Protein AF-A0A954L5L9-F1 (afdb_monomer)

Sequence (189 aa):
MRAFTDGQWGRIAIRAIEHAAALPGIVRREIYSWIPAAELMQHGRLPDGFQLDLECRTAVNGTRRFHPMQGWTAFSLQASLGGTAIHFREVRERRFAIRMSSLLLQHARRRPQYFGGRFRSVNELCSYRLGSYSAGSVIASIAGMAGDRSQPFSVGQLLDMGRCAAVARNVELPSQEQLITLGLTEVAC

Radius of gyration: 26.06 Å; Cα contacts (8 Å, |Δi|>4): 230; chains: 1; bounding box: 47×38×70 Å

Foldseek 3Di:
DDWDDPDQQATWDKDWDPPDDDDPQFDTKIKIKGDGDPCLVVQLVDDPPQIFIWIWTQGPVRDTDTAGPVHDVVNVVSVVSSVSSVVVVVVVVVVVVVVVLVVVLVVCQVPCVVVVHRDPDSVVVDPDPDDDDDPWADDPPLLPDDDPDPDGDTLVQLLVQLVVQCVVVVPDPDDSVSSNVSSSVVSND

Mean predicted aligned error: 16.3 Å

Structure (mmCIF, N/CA/C/O backbone):
data_AF-A0A954L5L9-F1
#
_entry.id   AF-A0A954L5L9-F1
#
loop_
_atom_site.group_PDB
_atom_site.id
_atom_site.type_symbol
_atom_site.label_atom_id
_atom_site.label_alt_id
_atom_site.label_comp_id
_atom_site.label_asym_id
_atom_site.label_entity_id
_atom_site.label_seq_id
_atom_site.pdbx_PDB_ins_code
_atom_site.Cartn_x
_atom_site.Cartn_y
_atom_site.Cartn_z
_atom_site.occupancy
_atom_site.B_iso_or_equiv
_atom_site.auth_seq_id
_atom_site.auth_comp_id
_atom_site.auth_asym_id
_atom_site.auth_atom_id
_atom_site.pdbx_PDB_model_num
ATOM 1 N N . MET A 1 1 ? 13.259 -14.398 -8.851 1.00 52.06 1 MET A N 1
ATOM 2 C CA . MET A 1 1 ? 12.164 -13.559 -8.309 1.00 52.06 1 MET A CA 1
ATOM 3 C C . MET A 1 1 ? 12.650 -12.955 -7.000 1.00 52.06 1 MET A C 1
ATOM 5 O O . MET A 1 1 ? 13.033 -13.717 -6.125 1.00 52.06 1 MET A O 1
ATOM 9 N N . ARG A 1 2 ? 12.748 -11.624 -6.883 1.00 49.09 2 ARG A N 1
ATOM 10 C CA . ARG A 1 2 ? 13.111 -10.969 -5.611 1.00 49.09 2 ARG A CA 1
ATOM 11 C C . ARG A 1 2 ? 11.817 -10.437 -4.989 1.00 49.09 2 ARG A C 1
ATOM 13 O O . ARG A 1 2 ? 11.164 -9.601 -5.608 1.00 49.09 2 ARG A O 1
ATOM 20 N N . ALA A 1 3 ? 11.414 -10.975 -3.839 1.00 45.41 3 ALA A N 1
ATOM 21 C CA . ALA A 1 3 ? 10.267 -10.478 -3.082 1.00 45.41 3 ALA A CA 1
ATOM 22 C C . ALA A 1 3 ? 10.742 -9.355 -2.155 1.00 45.41 3 ALA A C 1
ATOM 24 O O . ALA A 1 3 ? 11.735 -9.528 -1.450 1.00 45.41 3 ALA A O 1
ATOM 25 N N . PHE A 1 4 ? 10.062 -8.212 -2.178 1.00 51.53 4 PHE A N 1
ATOM 26 C CA . PHE A 1 4 ? 10.287 -7.143 -1.211 1.00 51.53 4 PHE A CA 1
ATOM 27 C C . PHE A 1 4 ? 8.990 -6.875 -0.448 1.00 51.53 4 PHE A C 1
ATOM 29 O O . PHE A 1 4 ? 7.919 -6.756 -1.046 1.00 51.53 4 PHE A O 1
ATOM 36 N N . THR A 1 5 ? 9.152 -6.799 0.877 1.00 52.50 5 THR A N 1
ATOM 37 C CA . THR A 1 5 ? 8.165 -6.446 1.910 1.00 52.50 5 THR A CA 1
ATOM 38 C C . THR A 1 5 ? 6.873 -7.261 1.872 1.00 52.50 5 THR A C 1
ATOM 40 O O . THR A 1 5 ? 5.938 -6.920 1.151 1.00 52.50 5 THR A O 1
ATOM 43 N N . ASP A 1 6 ? 6.802 -8.296 2.711 1.00 62.66 6 ASP A N 1
ATOM 44 C CA . ASP A 1 6 ? 5.520 -8.832 3.165 1.00 62.66 6 ASP A CA 1
ATOM 45 C C . ASP A 1 6 ? 4.918 -7.813 4.139 1.00 62.66 6 ASP A C 1
ATOM 47 O O . ASP A 1 6 ? 5.398 -7.621 5.256 1.00 62.66 6 ASP A O 1
ATOM 51 N N . GLY A 1 7 ? 3.911 -7.083 3.672 1.00 73.31 7 GLY A N 1
ATOM 52 C CA . GLY A 1 7 ? 3.141 -6.149 4.479 1.00 73.31 7 GLY A CA 1
ATOM 53 C C . GLY A 1 7 ? 1.752 -6.695 4.782 1.00 73.31 7 GLY A C 1
ATOM 54 O O . GLY A 1 7 ? 1.259 -7.613 4.126 1.00 73.31 7 GLY A O 1
ATOM 55 N N . GLN A 1 8 ? 1.057 -6.056 5.724 1.0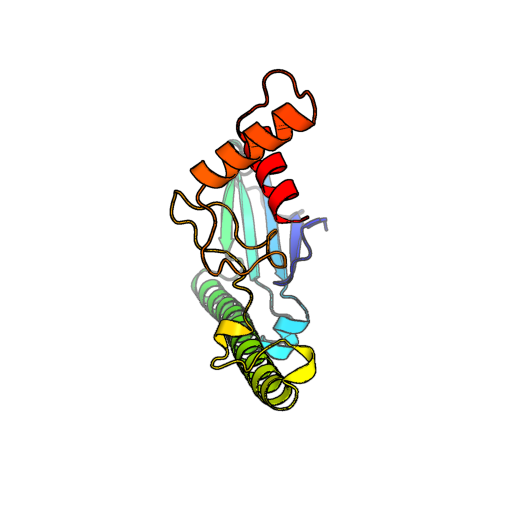0 79.38 8 GLN A N 1
ATOM 56 C CA . GLN A 1 8 ? -0.352 -6.358 6.018 1.00 79.38 8 GLN A CA 1
ATOM 57 C C . GLN A 1 8 ? -1.256 -6.243 4.775 1.00 79.38 8 GLN A C 1
ATOM 59 O O . GLN A 1 8 ? -2.308 -6.875 4.711 1.00 79.38 8 GLN A O 1
ATOM 64 N N . TRP A 1 9 ? -0.830 -5.472 3.772 1.00 84.56 9 TRP A N 1
ATOM 65 C CA . TRP A 1 9 ? -1.565 -5.205 2.536 1.00 84.56 9 TRP A CA 1
ATOM 66 C C . TRP A 1 9 ? -1.192 -6.132 1.372 1.00 84.56 9 TRP A C 1
ATOM 68 O O . TRP A 1 9 ? -1.779 -6.034 0.298 1.00 84.56 9 TRP A O 1
ATOM 78 N N . GLY A 1 10 ? -0.234 -7.040 1.561 1.00 90.12 10 GLY A N 1
ATOM 79 C CA . GLY A 1 10 ? 0.283 -7.923 0.519 1.00 90.12 10 GLY A CA 1
ATOM 80 C C . GLY A 1 10 ? 1.777 -7.748 0.297 1.00 90.12 10 GLY A C 1
ATOM 81 O O . GLY A 1 10 ? 2.484 -7.198 1.140 1.00 90.12 10 GLY A O 1
ATOM 82 N N . ARG A 1 11 ? 2.251 -8.228 -0.851 1.00 92.62 11 ARG A N 1
ATOM 83 C CA . ARG A 1 11 ? 3.672 -8.243 -1.208 1.00 92.62 11 ARG A CA 1
ATOM 84 C C . ARG A 1 11 ? 3.912 -7.719 -2.613 1.00 92.62 11 ARG A C 1
ATOM 86 O O . ARG A 1 11 ? 3.048 -7.841 -3.483 1.00 92.62 11 ARG A O 1
ATOM 93 N N . ILE A 1 12 ? 5.108 -7.179 -2.837 1.00 94.00 12 ILE A N 1
ATOM 94 C CA . ILE A 1 12 ? 5.570 -6.775 -4.164 1.00 94.00 12 ILE A CA 1
ATOM 95 C C . ILE A 1 12 ? 6.559 -7.815 -4.682 1.00 94.00 12 ILE A C 1
ATOM 97 O O . ILE A 1 12 ? 7.626 -8.047 -4.107 1.00 94.00 12 ILE A O 1
ATOM 101 N N . ALA A 1 13 ? 6.206 -8.438 -5.800 1.00 94.25 13 ALA A N 1
ATOM 102 C CA . ALA A 1 13 ? 7.082 -9.324 -6.541 1.00 94.25 13 ALA A CA 1
ATOM 103 C C . ALA A 1 13 ? 7.695 -8.582 -7.729 1.00 94.25 13 ALA A C 1
ATOM 105 O O . ALA A 1 13 ? 6.986 -7.935 -8.496 1.00 94.25 13 ALA A O 1
ATOM 106 N N . ILE A 1 14 ? 9.014 -8.702 -7.896 1.00 95.19 14 ILE A N 1
ATOM 107 C CA . ILE A 1 14 ? 9.732 -8.099 -9.022 1.00 95.19 14 ILE A CA 1
ATOM 108 C C . ILE A 1 14 ? 10.352 -9.208 -9.875 1.00 95.19 14 ILE A C 1
ATOM 110 O O . ILE A 1 14 ? 11.085 -10.073 -9.368 1.00 95.19 14 ILE A O 1
ATOM 114 N N . ARG A 1 15 ? 10.072 -9.175 -11.183 1.00 95.62 15 ARG A N 1
ATOM 115 C CA . ARG A 1 15 ? 10.661 -10.071 -12.192 1.00 95.62 15 ARG A CA 1
ATOM 116 C C . ARG A 1 15 ? 11.291 -9.271 -13.331 1.00 95.62 15 ARG A C 1
ATOM 118 O O . ARG A 1 15 ? 10.688 -8.322 -13.818 1.00 95.62 15 ARG A O 1
ATOM 125 N N . ALA A 1 16 ? 12.495 -9.647 -13.753 1.00 93.75 16 ALA A N 1
ATOM 126 C CA . ALA A 1 16 ? 13.111 -9.077 -14.949 1.00 93.75 16 ALA A CA 1
ATOM 127 C C . ALA A 1 16 ? 12.402 -9.602 -16.209 1.00 93.75 16 ALA A C 1
ATOM 129 O O . ALA A 1 16 ? 11.862 -10.709 -16.198 1.00 93.75 16 ALA A O 1
ATOM 130 N N . ILE A 1 17 ? 12.397 -8.813 -17.284 1.00 92.44 17 ILE A N 1
ATOM 131 C CA . ILE A 1 17 ? 11.903 -9.252 -18.595 1.00 92.44 17 ILE A CA 1
ATOM 132 C C . ILE A 1 17 ? 13.115 -9.631 -19.456 1.00 92.44 17 ILE A C 1
ATOM 134 O O . ILE A 1 17 ? 13.781 -8.752 -19.994 1.00 92.44 17 ILE A O 1
ATOM 138 N N . GLU A 1 18 ? 13.412 -10.928 -19.559 1.00 81.56 18 GLU A N 1
ATOM 139 C CA . GLU A 1 18 ? 14.665 -11.439 -20.153 1.00 81.56 18 GLU A CA 1
ATOM 140 C C . GLU A 1 18 ? 14.667 -11.460 -21.695 1.00 81.56 18 GLU A C 1
ATOM 142 O O . GLU A 1 18 ? 15.718 -11.315 -22.309 1.00 81.56 18 GLU A O 1
ATOM 147 N N . HIS A 1 19 ? 13.495 -11.552 -22.334 1.00 76.06 19 HIS A N 1
ATOM 148 C CA . HIS A 1 19 ? 13.351 -11.651 -23.800 1.00 76.06 19 HIS A CA 1
ATOM 149 C C . HIS A 1 19 ? 12.603 -10.468 -24.424 1.00 76.06 19 HIS A C 1
ATOM 151 O O . HIS A 1 19 ? 11.910 -10.588 -25.432 1.00 76.06 19 HIS A O 1
ATOM 157 N N . ALA A 1 20 ? 12.699 -9.304 -23.794 1.00 72.44 20 ALA A N 1
ATOM 158 C CA . ALA A 1 20 ? 12.059 -8.100 -24.288 1.00 72.44 20 ALA A CA 1
ATOM 159 C C . ALA A 1 20 ? 12.851 -7.513 -25.466 1.00 72.44 20 ALA A C 1
ATOM 161 O O . ALA A 1 20 ? 14.061 -7.326 -25.359 1.00 72.44 20 ALA A O 1
ATOM 162 N N . ALA A 1 21 ? 12.164 -7.133 -26.550 1.00 80.62 21 ALA A N 1
ATOM 163 C CA . ALA A 1 21 ? 12.775 -6.312 -27.592 1.00 80.62 21 ALA A CA 1
ATOM 164 C C . ALA A 1 21 ? 13.444 -5.076 -26.963 1.00 80.62 21 ALA A C 1
ATOM 166 O O . ALA A 1 21 ? 12.866 -4.433 -26.071 1.00 80.62 21 ALA A O 1
ATOM 167 N N . ALA A 1 22 ? 14.664 -4.776 -27.415 1.00 79.94 22 ALA A N 1
ATOM 168 C CA . ALA A 1 22 ? 15.411 -3.617 -26.959 1.00 79.94 22 ALA A CA 1
ATOM 169 C C . ALA A 1 22 ? 14.627 -2.347 -27.309 1.00 79.94 22 ALA A C 1
ATOM 171 O O . ALA A 1 22 ? 14.263 -2.121 -28.462 1.00 79.94 22 ALA A O 1
ATOM 172 N N . LEU A 1 23 ? 14.342 -1.532 -26.295 1.00 85.25 23 LEU A N 1
ATOM 173 C CA . LEU A 1 23 ? 13.708 -0.233 -26.477 1.00 85.25 23 LEU A CA 1
ATOM 174 C C . LEU A 1 23 ? 14.800 0.844 -26.430 1.00 85.25 23 LEU A C 1
ATOM 176 O O . LEU A 1 23 ? 15.598 0.834 -25.488 1.00 85.25 23 LEU A O 1
ATOM 180 N N . PRO A 1 24 ? 14.846 1.781 -27.394 1.00 90.19 24 PRO A N 1
ATOM 181 C CA . PRO A 1 24 ? 15.843 2.845 -27.402 1.00 90.19 24 PRO A CA 1
ATOM 182 C C . PRO A 1 24 ? 15.850 3.615 -26.078 1.00 90.19 24 PRO A C 1
ATOM 184 O O . PRO A 1 24 ? 14.805 4.042 -25.587 1.00 90.19 24 PRO A O 1
ATOM 187 N N . GLY A 1 25 ? 17.034 3.777 -25.485 1.00 91.69 25 GLY A N 1
ATOM 188 C CA . GLY A 1 25 ? 17.209 4.519 -24.236 1.00 91.69 25 GLY A CA 1
ATOM 189 C C . GLY A 1 25 ? 16.728 3.808 -22.964 1.00 91.69 25 GLY A C 1
ATOM 190 O O . GLY A 1 25 ? 16.797 4.416 -21.895 1.00 91.69 25 GLY A O 1
ATOM 191 N N . ILE A 1 26 ? 16.278 2.549 -23.037 1.00 92.50 26 ILE A N 1
ATOM 192 C CA . ILE A 1 26 ? 15.886 1.735 -21.875 1.00 92.50 26 ILE A CA 1
ATOM 193 C C . ILE A 1 26 ? 16.963 0.689 -21.584 1.00 92.50 26 ILE A C 1
ATOM 195 O O . ILE A 1 26 ? 17.275 -0.139 -22.433 1.00 92.50 26 ILE A O 1
ATOM 199 N N . VAL A 1 27 ? 17.498 0.698 -20.361 1.00 93.44 27 VAL A N 1
ATOM 200 C CA . VAL A 1 27 ? 18.569 -0.219 -19.918 1.00 93.44 27 VAL A CA 1
ATOM 201 C C . VAL A 1 27 ? 18.052 -1.412 -19.125 1.00 93.44 27 VAL A C 1
ATOM 203 O O . VAL A 1 27 ? 18.734 -2.425 -19.012 1.00 93.44 27 VAL A O 1
ATOM 206 N N . ARG A 1 28 ? 16.851 -1.307 -18.545 1.00 93.56 28 ARG A N 1
ATOM 207 C CA . ARG A 1 28 ? 16.260 -2.382 -17.743 1.00 93.56 28 ARG A CA 1
ATOM 208 C C . ARG A 1 28 ? 14.745 -2.345 -17.820 1.00 93.56 28 ARG A C 1
ATOM 210 O O . ARG A 1 28 ? 14.140 -1.274 -17.748 1.00 93.56 28 ARG A O 1
ATOM 217 N N . ARG A 1 29 ? 14.144 -3.526 -17.927 1.00 94.81 29 ARG A N 1
ATOM 218 C CA . ARG A 1 29 ? 12.695 -3.727 -17.906 1.00 94.81 29 ARG A CA 1
ATOM 219 C C . ARG A 1 29 ? 12.354 -4.760 -16.843 1.00 94.81 29 ARG A C 1
ATOM 221 O O . ARG A 1 29 ? 12.951 -5.835 -16.799 1.00 94.81 29 ARG A O 1
ATOM 228 N N . GLU A 1 30 ? 11.417 -4.416 -15.975 1.00 96.38 30 GLU A N 1
ATOM 229 C CA . GLU A 1 30 ? 10.996 -5.251 -14.854 1.00 96.38 30 GLU A CA 1
ATOM 230 C C . GLU A 1 30 ? 9.478 -5.206 -14.736 1.00 96.38 30 GLU A C 1
ATOM 232 O O . GLU A 1 30 ? 8.871 -4.182 -15.026 1.00 96.38 30 GLU A O 1
ATOM 237 N N . ILE A 1 31 ? 8.860 -6.284 -14.273 1.00 96.69 31 ILE A N 1
ATOM 238 C CA . ILE A 1 31 ? 7.447 -6.297 -13.904 1.00 96.69 31 ILE A CA 1
ATOM 239 C C . ILE A 1 31 ? 7.367 -6.279 -12.387 1.00 96.69 31 ILE A C 1
ATOM 241 O O . ILE A 1 31 ? 7.964 -7.122 -11.715 1.00 96.69 31 ILE A O 1
ATOM 245 N N . TYR A 1 32 ? 6.630 -5.298 -11.889 1.00 96.75 32 TYR A N 1
ATOM 246 C CA . TYR A 1 32 ? 6.256 -5.119 -10.502 1.00 96.75 32 TYR A CA 1
ATOM 247 C C . TYR A 1 32 ? 4.826 -5.615 -10.343 1.00 96.75 32 TYR A C 1
ATOM 249 O O . TYR A 1 32 ? 3.905 -5.027 -10.906 1.00 96.75 32 TYR A O 1
ATOM 257 N N . SER A 1 33 ? 4.665 -6.688 -9.582 1.00 95.81 33 SER A N 1
ATOM 258 C CA . SER A 1 33 ? 3.379 -7.317 -9.313 1.00 95.81 33 SER A CA 1
ATOM 259 C C . SER A 1 33 ? 3.024 -7.112 -7.849 1.00 95.81 33 SER A C 1
ATOM 261 O O . SER A 1 33 ? 3.725 -7.618 -6.969 1.00 95.81 33 SER A O 1
ATOM 263 N N . TRP A 1 34 ? 1.948 -6.378 -7.575 1.00 95.25 34 TRP A N 1
ATOM 264 C CA . TRP A 1 34 ? 1.346 -6.371 -6.246 1.00 95.25 34 TRP A CA 1
ATOM 265 C C . TRP A 1 34 ? 0.397 -7.553 -6.106 1.00 95.25 34 TRP A C 1
ATOM 267 O O . TRP A 1 34 ? -0.559 -7.692 -6.869 1.00 95.25 34 TRP A O 1
ATOM 277 N N . ILE A 1 35 ? 0.686 -8.390 -5.114 1.00 94.94 35 ILE A N 1
ATOM 278 C CA . ILE A 1 35 ? -0.091 -9.573 -4.762 1.00 94.94 35 ILE A CA 1
ATOM 279 C C . ILE A 1 35 ? -0.716 -9.294 -3.391 1.00 94.94 35 ILE A C 1
ATOM 281 O O . ILE A 1 35 ? 0.038 -9.169 -2.417 1.00 94.94 35 ILE A O 1
ATOM 285 N N . PRO A 1 36 ? -2.051 -9.176 -3.282 1.00 93.06 36 PRO A N 1
ATOM 286 C CA . PRO A 1 36 ? -2.701 -8.901 -2.006 1.00 93.06 36 PRO A CA 1
ATOM 287 C C . PRO A 1 36 ? -2.443 -10.004 -0.976 1.00 93.06 36 PRO A C 1
ATOM 289 O O . PRO A 1 36 ? -2.237 -11.170 -1.316 1.00 93.06 36 PRO A O 1
ATOM 292 N N . ALA A 1 37 ? -2.490 -9.642 0.306 1.00 91.50 37 ALA A N 1
ATOM 293 C CA . ALA A 1 37 ? -2.427 -10.619 1.389 1.00 91.50 37 ALA A CA 1
ATOM 294 C C . ALA A 1 37 ? -3.619 -11.591 1.318 1.00 91.50 37 ALA A C 1
ATOM 296 O O . ALA A 1 37 ? -4.718 -11.203 0.915 1.00 91.50 37 ALA A O 1
ATOM 297 N N . ALA A 1 38 ? -3.432 -12.835 1.770 1.00 88.94 38 ALA A N 1
ATOM 298 C CA . ALA A 1 38 ? -4.480 -13.860 1.740 1.00 88.94 38 ALA A CA 1
ATOM 299 C C . ALA A 1 38 ? -5.780 -13.404 2.432 1.00 88.94 38 ALA A C 1
ATOM 301 O O . ALA A 1 38 ? -6.870 -13.653 1.925 1.00 88.94 38 ALA A O 1
ATOM 302 N N . GLU A 1 39 ? -5.675 -12.658 3.535 1.00 85.94 39 GLU A N 1
ATOM 303 C CA . GLU A 1 39 ? -6.830 -12.075 4.230 1.00 85.94 39 GLU A CA 1
ATOM 304 C C . GLU A 1 39 ? -7.617 -11.090 3.352 1.00 85.94 39 GLU A C 1
ATOM 306 O O . GLU A 1 39 ? -8.847 -11.098 3.363 1.00 85.94 39 GLU A O 1
ATOM 311 N N . LEU A 1 40 ? -6.926 -10.251 2.569 1.00 87.38 40 LEU A N 1
ATOM 312 C CA . LEU A 1 40 ? -7.569 -9.325 1.632 1.00 87.38 40 LEU A CA 1
ATOM 313 C C . LEU A 1 40 ? -8.210 -10.072 0.467 1.00 87.38 40 LEU A C 1
ATOM 315 O O . LEU A 1 40 ? -9.301 -9.697 0.049 1.00 87.38 40 LEU A O 1
ATOM 319 N N . MET A 1 41 ? -7.580 -11.140 -0.021 1.00 88.06 41 MET A N 1
ATOM 320 C CA . MET A 1 41 ? -8.175 -11.999 -1.046 1.00 88.06 41 MET A CA 1
ATOM 321 C C . MET A 1 41 ? -9.488 -12.617 -0.542 1.00 88.06 41 MET A C 1
ATOM 323 O O . MET A 1 41 ? -10.520 -12.501 -1.198 1.00 88.06 41 MET A O 1
ATOM 327 N N . GLN A 1 42 ? -9.484 -13.180 0.670 1.00 84.44 42 GLN A N 1
ATOM 328 C CA . GLN A 1 42 ? -10.648 -13.849 1.261 1.00 84.44 42 GLN A CA 1
ATOM 329 C C . GLN A 1 42 ? -11.769 -12.883 1.671 1.00 84.44 42 GLN A C 1
ATOM 331 O O . GLN A 1 42 ? -12.949 -13.164 1.470 1.00 84.44 42 GLN A O 1
ATOM 336 N N . HIS A 1 43 ? -11.430 -11.750 2.290 1.00 80.50 43 HIS A N 1
ATOM 337 C CA . HIS A 1 43 ? -12.420 -10.836 2.871 1.00 80.50 43 HIS A CA 1
ATOM 338 C C . HIS A 1 43 ? -12.759 -9.642 1.983 1.00 80.50 43 HIS A C 1
ATOM 340 O O . HIS A 1 43 ? -13.871 -9.120 2.066 1.00 80.50 43 HIS A O 1
ATOM 346 N N . GLY A 1 44 ? -11.823 -9.215 1.140 1.00 75.00 44 GLY A N 1
ATOM 347 C CA . GLY A 1 44 ? -11.985 -8.103 0.209 1.00 75.00 44 GLY A CA 1
ATOM 348 C C . GLY A 1 44 ? -12.765 -8.459 -1.055 1.00 75.00 44 GLY A C 1
ATOM 349 O O . GLY A 1 44 ? -13.008 -7.570 -1.864 1.00 75.00 44 GLY A O 1
ATOM 350 N N . ARG A 1 45 ? -13.179 -9.729 -1.212 1.00 81.31 45 ARG A N 1
ATOM 351 C CA . ARG A 1 45 ? -13.906 -10.247 -2.387 1.00 81.31 45 ARG A CA 1
ATOM 352 C C . ARG A 1 45 ? -13.174 -9.966 -3.701 1.00 81.31 45 ARG A C 1
ATOM 354 O O . ARG A 1 45 ? -13.799 -9.643 -4.711 1.00 81.31 45 ARG A O 1
ATOM 361 N N . LEU A 1 46 ? -11.847 -10.054 -3.672 1.00 91.50 46 LEU A N 1
ATOM 362 C CA . LEU A 1 46 ? -11.055 -9.955 -4.889 1.00 91.50 46 LEU A CA 1
ATOM 363 C C . LEU A 1 46 ? -11.215 -11.252 -5.703 1.00 91.50 46 LEU A C 1
ATOM 365 O O . LEU A 1 46 ? -11.368 -12.316 -5.102 1.00 91.50 46 LEU A O 1
ATOM 369 N N . PRO A 1 47 ? -11.193 -11.184 -7.046 1.00 91.50 47 PRO A N 1
ATOM 370 C CA . PRO A 1 47 ? -11.204 -12.375 -7.890 1.00 91.50 47 PRO A CA 1
ATOM 371 C C . PRO A 1 47 ? -10.026 -13.310 -7.592 1.00 91.50 47 PRO A C 1
ATOM 373 O O . PRO A 1 47 ? -8.948 -12.856 -7.199 1.00 91.50 47 PRO A O 1
ATOM 376 N N . ASP A 1 48 ? -10.200 -14.604 -7.850 1.00 90.94 48 ASP A N 1
ATOM 377 C CA . ASP A 1 48 ? -9.113 -15.574 -7.723 1.00 90.94 48 ASP A CA 1
ATOM 378 C C . ASP A 1 48 ? -7.932 -15.192 -8.625 1.00 90.94 48 ASP A C 1
ATOM 380 O O . ASP A 1 48 ? -8.095 -14.834 -9.792 1.00 90.94 48 ASP A O 1
ATOM 384 N N . GLY A 1 49 ? -6.723 -15.236 -8.059 1.00 91.25 49 GLY A N 1
ATOM 385 C CA . GLY A 1 49 ? -5.502 -14.853 -8.771 1.00 91.25 49 GLY A CA 1
ATOM 386 C C . GLY A 1 49 ? -5.356 -13.351 -9.042 1.00 91.25 49 GLY A C 1
ATOM 387 O O . GLY A 1 49 ? -4.510 -12.971 -9.850 1.00 91.25 49 GLY A O 1
ATOM 388 N N . PHE A 1 50 ? -6.147 -12.491 -8.391 1.00 95.12 50 PHE A N 1
ATOM 389 C CA . PHE A 1 50 ? -6.007 -11.043 -8.526 1.00 95.12 50 PHE A CA 1
ATOM 390 C C . PHE A 1 50 ? -4.575 -10.570 -8.218 1.00 95.12 50 PHE A C 1
ATOM 392 O O . PHE A 1 50 ? -4.006 -10.866 -7.165 1.00 95.12 50 PHE A O 1
ATOM 399 N N . GLN A 1 51 ? -4.027 -9.765 -9.128 1.00 95.19 51 GLN A N 1
ATOM 400 C CA . GLN A 1 51 ? -2.754 -9.069 -8.978 1.00 95.19 51 GLN A CA 1
ATOM 401 C C . GLN A 1 51 ? -2.773 -7.767 -9.785 1.00 95.19 51 GLN A C 1
ATOM 403 O O . GLN A 1 51 ? -3.487 -7.663 -10.784 1.00 95.19 51 GLN A O 1
ATOM 408 N N . LEU A 1 52 ? -1.973 -6.784 -9.369 1.00 95.62 52 LEU A N 1
ATOM 409 C CA . LEU A 1 52 ? -1.738 -5.565 -10.148 1.00 95.62 52 LEU A CA 1
ATOM 410 C C . LEU A 1 52 ? -0.328 -5.576 -10.717 1.00 95.62 52 LEU A C 1
ATOM 412 O O . LEU A 1 52 ? 0.638 -5.549 -9.959 1.00 95.62 52 LEU A O 1
ATOM 416 N N . ASP A 1 53 ? -0.228 -5.550 -12.044 1.00 96.75 53 ASP A N 1
ATOM 417 C CA . ASP A 1 53 ? 1.046 -5.627 -12.751 1.00 96.75 53 ASP A CA 1
ATOM 418 C C . ASP A 1 53 ? 1.399 -4.302 -13.438 1.00 96.75 53 ASP A C 1
ATOM 420 O O . ASP A 1 53 ? 0.663 -3.791 -14.291 1.00 96.75 53 ASP A O 1
ATOM 424 N N . LEU A 1 54 ? 2.581 -3.786 -13.112 1.00 97.31 54 LEU A N 1
ATOM 425 C CA . LEU A 1 54 ? 3.193 -2.623 -13.744 1.00 97.31 54 LEU A CA 1
ATOM 426 C C . LEU A 1 54 ? 4.538 -3.002 -14.362 1.00 97.31 54 LEU A C 1
ATOM 428 O O . LEU A 1 54 ? 5.414 -3.548 -13.696 1.00 97.31 54 LEU A O 1
ATOM 432 N N . GLU A 1 55 ? 4.743 -2.650 -15.623 1.00 96.38 55 GLU A N 1
ATOM 433 C CA . GLU A 1 55 ? 6.056 -2.664 -16.249 1.00 96.38 55 GLU A CA 1
ATOM 434 C C . GLU A 1 55 ? 6.840 -1.416 -15.828 1.00 96.38 55 GLU A C 1
ATOM 436 O O . GLU A 1 55 ? 6.485 -0.293 -16.181 1.00 96.38 55 GLU A O 1
ATOM 441 N N . CYS A 1 56 ? 7.942 -1.609 -15.116 1.00 96.69 56 CYS A N 1
ATOM 442 C CA . CYS A 1 56 ? 8.938 -0.585 -14.860 1.00 96.69 56 CYS A CA 1
ATOM 443 C C . CYS A 1 56 ? 9.984 -0.580 -15.978 1.00 96.69 56 CYS A C 1
ATOM 445 O O . CYS A 1 56 ? 10.686 -1.570 -16.204 1.00 96.69 56 CYS A O 1
ATOM 447 N N . ARG A 1 57 ? 10.124 0.561 -16.649 1.00 95.94 57 ARG A N 1
ATOM 448 C CA . ARG A 1 57 ? 11.176 0.831 -17.630 1.00 95.94 57 ARG A CA 1
ATOM 449 C C . ARG A 1 57 ? 12.179 1.787 -17.009 1.00 95.94 57 ARG A C 1
ATOM 451 O O . ARG A 1 57 ? 11.819 2.901 -16.630 1.00 95.94 57 ARG A O 1
ATOM 458 N N . THR A 1 58 ? 13.428 1.348 -16.897 1.00 95.69 58 THR A N 1
ATOM 459 C CA . THR A 1 58 ? 14.533 2.175 -16.402 1.00 95.69 58 THR A CA 1
ATOM 460 C C . THR A 1 58 ? 15.320 2.703 -17.593 1.00 95.69 58 THR A C 1
ATOM 462 O O . THR A 1 58 ? 15.852 1.918 -18.380 1.00 95.69 58 THR A O 1
ATOM 465 N N . ALA A 1 59 ? 15.368 4.023 -17.741 1.00 95.62 59 ALA A N 1
ATOM 466 C CA . ALA A 1 59 ? 16.124 4.696 -18.787 1.00 95.62 59 ALA A CA 1
ATOM 467 C C . ALA A 1 59 ? 17.629 4.746 -18.466 1.00 95.62 59 ALA A C 1
ATOM 469 O O . ALA A 1 59 ? 18.028 4.545 -17.319 1.00 95.62 59 ALA A O 1
ATOM 470 N N . VAL A 1 60 ? 18.465 5.047 -19.466 1.00 94.56 60 VAL A N 1
ATOM 471 C CA . VAL A 1 60 ? 19.935 5.174 -19.310 1.00 94.56 60 VAL A CA 1
ATOM 472 C C . VAL A 1 60 ? 20.318 6.169 -18.208 1.00 94.56 60 VAL A C 1
ATOM 474 O O . VAL A 1 60 ? 21.266 5.939 -17.467 1.00 94.56 60 VAL A O 1
ATOM 477 N N . ASN A 1 61 ? 19.545 7.245 -18.046 1.00 94.81 61 ASN A N 1
ATOM 478 C CA . ASN A 1 61 ? 19.750 8.248 -16.996 1.00 94.81 61 ASN A CA 1
ATOM 479 C C . ASN A 1 61 ? 19.254 7.807 -15.598 1.00 94.81 61 ASN A C 1
ATOM 481 O O . ASN A 1 61 ? 19.171 8.631 -14.693 1.00 94.81 61 ASN A O 1
ATOM 485 N N . GLY A 1 62 ? 18.838 6.548 -15.431 1.00 94.19 62 GLY A N 1
ATOM 486 C CA . GLY A 1 62 ? 18.298 6.004 -14.184 1.00 94.19 62 GLY A CA 1
ATOM 487 C C . GLY A 1 62 ? 16.816 6.306 -13.926 1.00 94.19 62 GLY A C 1
ATOM 488 O O . GLY A 1 62 ? 16.254 5.789 -12.960 1.00 94.19 62 GLY A O 1
ATOM 489 N N . THR A 1 63 ? 16.144 7.089 -14.779 1.00 95.12 63 THR A N 1
ATOM 490 C CA . THR A 1 63 ? 14.717 7.411 -14.598 1.00 95.12 63 THR A CA 1
ATOM 491 C C . THR A 1 63 ? 13.864 6.155 -14.732 1.00 95.12 63 THR A C 1
ATOM 493 O O . THR A 1 63 ? 13.963 5.436 -15.726 1.00 95.12 63 THR A O 1
ATOM 496 N N . ARG A 1 64 ? 12.976 5.922 -13.763 1.00 96.19 64 ARG A N 1
ATOM 497 C CA . ARG A 1 64 ? 12.018 4.811 -13.767 1.00 96.19 64 ARG A CA 1
ATOM 498 C C . ARG A 1 64 ? 10.628 5.297 -14.150 1.00 96.19 64 ARG A C 1
ATOM 500 O O . ARG A 1 64 ? 10.121 6.248 -13.562 1.00 96.19 64 ARG A O 1
ATOM 507 N N . ARG A 1 65 ? 10.005 4.636 -15.124 1.00 96.06 65 ARG A N 1
ATOM 508 C CA . ARG A 1 65 ? 8.616 4.885 -15.536 1.00 96.06 65 ARG A CA 1
ATOM 509 C C . ARG A 1 65 ? 7.813 3.600 -15.435 1.00 96.06 65 ARG A C 1
ATOM 511 O O . ARG A 1 65 ? 8.286 2.556 -15.874 1.00 96.06 65 ARG A O 1
ATOM 518 N N . PHE A 1 66 ? 6.619 3.692 -14.862 1.00 95.25 66 PHE A N 1
ATOM 519 C CA . PHE A 1 66 ? 5.732 2.554 -14.649 1.00 95.25 66 PHE A CA 1
ATOM 520 C C . PHE A 1 66 ? 4.572 2.607 -15.633 1.00 95.25 66 PHE A C 1
ATOM 522 O O . PHE A 1 66 ? 3.937 3.648 -15.798 1.00 95.25 66 PHE A O 1
ATOM 529 N N . HIS A 1 67 ? 4.308 1.479 -16.280 1.00 95.00 67 HIS A N 1
ATOM 530 C CA . HIS A 1 67 ? 3.279 1.344 -17.296 1.00 95.00 67 HIS A CA 1
ATOM 531 C C . HIS A 1 67 ? 2.365 0.161 -16.966 1.00 95.00 67 HIS A C 1
ATOM 533 O O . HIS A 1 67 ? 2.862 -0.909 -16.623 1.00 95.00 67 HIS A O 1
ATOM 539 N N . PRO A 1 68 ? 1.038 0.310 -17.077 1.00 95.81 68 PRO A N 1
ATOM 540 C CA . PRO A 1 68 ? 0.104 -0.792 -16.871 1.00 95.81 68 PRO A CA 1
ATOM 541 C C . PRO A 1 68 ? 0.317 -1.896 -17.908 1.00 95.81 68 PRO A C 1
ATOM 543 O O . PRO A 1 68 ? 0.303 -1.636 -19.110 1.00 95.81 68 PRO A O 1
ATOM 546 N N . MET A 1 69 ? 0.441 -3.144 -17.456 1.00 93.81 69 MET A N 1
ATOM 547 C CA . MET A 1 69 ? 0.593 -4.289 -18.364 1.00 93.81 69 MET A CA 1
ATOM 548 C C . MET A 1 69 ? -0.664 -4.558 -19.208 1.00 93.81 69 MET A C 1
ATOM 550 O O . MET A 1 69 ? -0.557 -5.051 -20.326 1.00 93.81 69 MET A O 1
ATOM 554 N N . GLN A 1 70 ? -1.849 -4.226 -18.689 1.00 90.81 70 GLN A N 1
ATOM 555 C CA . GLN A 1 70 ? -3.147 -4.508 -19.324 1.00 90.81 70 GLN A CA 1
ATOM 556 C C . GLN A 1 70 ? -3.780 -3.265 -19.979 1.00 90.81 70 GLN A C 1
ATOM 558 O O . GLN A 1 70 ? -4.958 -3.265 -20.330 1.00 90.81 70 GLN A O 1
ATOM 563 N N . GLY A 1 71 ? -3.011 -2.181 -20.126 1.00 92.50 71 GLY A N 1
ATOM 564 C CA . GLY A 1 71 ? -3.539 -0.878 -20.526 1.00 92.50 71 GLY A CA 1
ATOM 565 C C . GLY A 1 71 ? -4.213 -0.130 -19.372 1.00 92.50 71 GLY A C 1
ATOM 566 O O . GLY A 1 71 ? -4.476 -0.680 -18.301 1.00 92.50 71 GLY A O 1
ATOM 567 N N . TRP A 1 72 ? -4.450 1.168 -19.570 1.00 90.75 72 TRP A N 1
ATOM 568 C CA . TRP A 1 72 ? -4.805 2.053 -18.459 1.00 90.75 72 TRP A CA 1
ATOM 569 C C . TRP A 1 72 ? -6.210 1.815 -17.918 1.00 90.75 72 TRP A C 1
ATOM 571 O O . TRP A 1 72 ? -6.384 1.733 -16.710 1.00 90.75 72 TRP A O 1
ATOM 581 N N . THR A 1 73 ? -7.186 1.592 -18.796 1.00 91.50 73 THR A N 1
ATOM 582 C CA . THR A 1 73 ? -8.575 1.338 -18.395 1.00 91.50 73 THR A CA 1
ATOM 583 C C . THR A 1 73 ? -8.707 0.087 -17.525 1.00 91.50 73 THR A C 1
ATOM 585 O O . THR A 1 73 ? -9.305 0.145 -16.451 1.00 91.50 73 THR A O 1
ATOM 588 N N . ALA A 1 74 ? -8.114 -1.036 -17.948 1.00 89.25 74 ALA A N 1
ATOM 589 C CA . ALA A 1 74 ? -8.150 -2.281 -17.182 1.00 89.25 74 ALA A CA 1
ATOM 590 C C . ALA A 1 74 ? -7.407 -2.137 -15.847 1.00 89.25 74 ALA A C 1
ATOM 592 O O . ALA A 1 74 ? -7.922 -2.537 -14.803 1.00 89.25 74 ALA A O 1
ATOM 593 N N . PHE A 1 75 ? -6.238 -1.491 -15.870 1.00 92.31 75 PHE A N 1
ATOM 594 C CA . PHE A 1 75 ? -5.467 -1.230 -14.662 1.00 92.31 75 PHE A CA 1
ATOM 595 C C . PHE A 1 75 ? -6.236 -0.367 -13.661 1.00 92.31 75 PHE A C 1
ATOM 597 O O . PHE A 1 75 ? -6.275 -0.709 -12.485 1.00 92.31 75 PHE A O 1
ATOM 604 N N . SER A 1 76 ? -6.878 0.719 -14.098 1.00 91.75 76 SER A N 1
ATOM 605 C CA . SER A 1 76 ? -7.661 1.584 -13.211 1.00 91.75 76 SER A CA 1
ATOM 606 C C . SER A 1 76 ? -8.804 0.823 -12.546 1.00 91.75 76 SER A C 1
ATOM 608 O O . SER A 1 76 ? -8.975 0.942 -11.338 1.00 91.75 76 SER A O 1
ATOM 610 N N . LEU A 1 77 ? -9.534 -0.013 -13.293 1.00 90.94 77 LEU A N 1
ATOM 611 C CA . LEU A 1 77 ? -10.599 -0.848 -12.728 1.00 90.94 77 LEU A CA 1
ATOM 612 C C . LEU A 1 77 ? -10.060 -1.827 -11.679 1.00 90.94 77 LEU A C 1
ATOM 614 O O . LEU A 1 77 ? -10.607 -1.921 -10.580 1.00 90.94 77 LEU A O 1
ATOM 618 N N . GLN A 1 78 ? -8.962 -2.521 -11.982 1.00 93.06 78 GLN A N 1
ATOM 619 C CA . GLN A 1 78 ? -8.337 -3.439 -11.030 1.00 93.06 78 GLN A CA 1
ATOM 620 C C . GLN A 1 78 ? -7.805 -2.695 -9.801 1.00 93.06 78 GLN A C 1
ATOM 622 O O . GLN A 1 78 ? -8.020 -3.135 -8.675 1.00 93.06 78 GLN A O 1
ATOM 627 N N . ALA A 1 79 ? -7.161 -1.544 -9.989 1.00 93.69 79 ALA A N 1
ATOM 628 C CA . ALA A 1 79 ? -6.653 -0.718 -8.902 1.00 93.69 79 ALA A CA 1
ATOM 629 C C . ALA A 1 79 ? -7.790 -0.219 -8.000 1.00 93.69 79 ALA A C 1
ATOM 631 O O . ALA A 1 79 ? -7.659 -0.258 -6.778 1.00 93.69 79 ALA A O 1
ATOM 632 N N . SER A 1 80 ? -8.932 0.172 -8.574 1.00 92.38 80 SER A N 1
ATOM 633 C CA . SER A 1 80 ? -10.132 0.533 -7.816 1.00 92.38 80 SER A CA 1
ATOM 634 C C . SER A 1 80 ? -10.684 -0.640 -7.006 1.00 92.38 80 SER A C 1
ATOM 636 O O . SER A 1 80 ? -11.044 -0.446 -5.844 1.00 92.38 80 SER A O 1
ATOM 638 N N . LEU A 1 81 ? -10.713 -1.855 -7.564 1.00 91.38 81 LEU A N 1
ATOM 639 C CA . LEU A 1 81 ? -11.119 -3.060 -6.828 1.00 91.38 81 LEU A CA 1
ATOM 640 C C . LEU A 1 81 ? -10.167 -3.347 -5.660 1.00 91.38 81 LEU A C 1
ATOM 642 O O . LEU A 1 81 ? -10.618 -3.531 -4.529 1.00 91.38 81 LEU A O 1
ATOM 646 N N . GLY A 1 82 ? -8.856 -3.299 -5.910 1.00 91.25 82 GLY A N 1
ATOM 647 C CA . GLY A 1 82 ? -7.822 -3.464 -4.887 1.00 91.25 82 GLY A CA 1
ATOM 648 C C . GLY A 1 82 ? -7.928 -2.427 -3.765 1.00 91.25 82 GLY A C 1
ATOM 649 O O . GLY A 1 82 ? -7.943 -2.785 -2.588 1.00 91.25 82 GLY A O 1
ATOM 650 N N . GLY A 1 83 ? -8.080 -1.148 -4.116 1.00 89.44 83 GLY A N 1
ATOM 651 C CA . GLY A 1 83 ? -8.266 -0.063 -3.150 1.00 89.44 83 GLY A CA 1
ATOM 652 C C . GLY A 1 83 ? -9.560 -0.201 -2.342 1.00 89.44 83 GLY A C 1
ATOM 653 O O . GLY A 1 83 ? -9.568 0.024 -1.134 1.00 89.44 83 GLY A O 1
ATOM 654 N N . THR A 1 84 ? -10.642 -0.651 -2.979 1.00 88.38 84 THR A N 1
ATOM 655 C CA . THR A 1 84 ? -11.925 -0.906 -2.311 1.00 88.38 84 THR A CA 1
ATOM 656 C C . THR A 1 84 ? -11.814 -2.050 -1.300 1.00 88.38 84 THR A C 1
ATOM 658 O O . THR A 1 84 ? -12.311 -1.929 -0.181 1.00 88.38 84 THR A O 1
ATOM 661 N N . ALA A 1 85 ? -11.112 -3.134 -1.642 1.00 88.31 85 ALA A N 1
ATOM 662 C CA . ALA A 1 85 ? -10.849 -4.247 -0.729 1.00 88.31 85 ALA A CA 1
ATOM 663 C C . ALA A 1 85 ? -10.050 -3.812 0.514 1.00 88.31 85 ALA A C 1
ATOM 665 O O . ALA A 1 85 ? -10.401 -4.183 1.638 1.00 88.31 85 ALA A O 1
ATOM 666 N N . ILE A 1 86 ? -9.019 -2.982 0.320 1.00 86.88 86 ILE A N 1
ATOM 667 C CA . ILE A 1 86 ? -8.234 -2.374 1.406 1.00 86.88 86 ILE A CA 1
ATOM 668 C C . ILE A 1 86 ? -9.141 -1.531 2.309 1.00 86.88 86 ILE A C 1
ATOM 670 O O . ILE A 1 86 ? -9.188 -1.748 3.520 1.00 86.88 86 ILE A O 1
ATOM 674 N N . HIS A 1 87 ? -9.933 -0.635 1.719 1.00 82.50 87 HIS A N 1
ATOM 675 C CA . HIS A 1 87 ? -10.831 0.237 2.469 1.00 82.50 87 HIS A CA 1
ATOM 676 C C . HIS A 1 87 ? -11.882 -0.548 3.273 1.00 82.50 87 HIS A C 1
ATOM 678 O O . HIS A 1 87 ? -12.136 -0.250 4.442 1.00 82.50 87 HIS A O 1
ATOM 684 N N . PHE A 1 88 ? -12.476 -1.595 2.690 1.00 81.31 88 PHE A N 1
ATOM 685 C CA . PHE A 1 88 ? -13.442 -2.438 3.396 1.00 81.31 88 PHE A CA 1
ATOM 686 C C . PHE A 1 88 ? -12.845 -3.124 4.623 1.00 81.31 88 PHE A C 1
ATOM 688 O O . PHE A 1 88 ? -13.526 -3.235 5.648 1.00 81.31 88 PHE A O 1
ATOM 695 N N . ARG A 1 89 ? -11.585 -3.564 4.545 1.00 80.19 89 ARG A N 1
ATOM 696 C CA . ARG A 1 89 ? -10.874 -4.122 5.696 1.00 80.19 89 ARG A CA 1
ATOM 697 C C . ARG A 1 89 ? -10.734 -3.085 6.805 1.00 80.19 89 ARG A C 1
ATOM 699 O O . ARG A 1 89 ? -11.153 -3.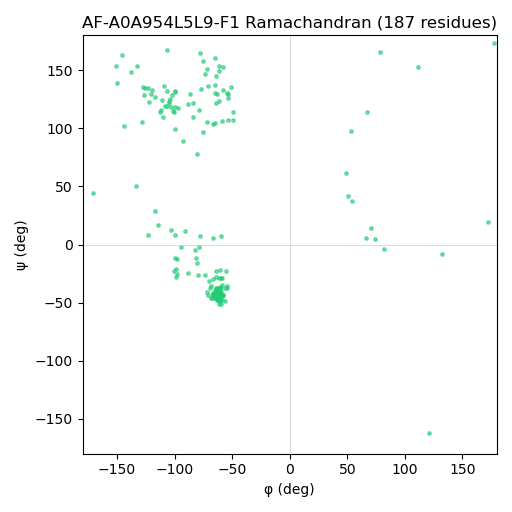370 7.924 1.00 80.19 89 ARG A O 1
ATOM 706 N N . GLU A 1 90 ? -10.235 -1.890 6.498 1.00 77.62 90 GLU A N 1
ATOM 707 C CA . GLU A 1 90 ? -10.067 -0.818 7.490 1.00 77.62 90 GLU A CA 1
ATOM 708 C C . GLU A 1 90 ? -11.395 -0.453 8.164 1.00 77.62 90 GLU A C 1
ATOM 710 O O . GLU A 1 90 ? -11.481 -0.326 9.387 1.00 77.62 90 GLU A O 1
ATOM 715 N N . VAL A 1 91 ? -12.475 -0.346 7.383 1.00 76.12 91 VAL A N 1
ATOM 716 C CA . VAL A 1 91 ? -13.814 -0.073 7.918 1.00 76.12 91 VAL A CA 1
ATOM 717 C C . VAL A 1 91 ? -14.293 -1.215 8.815 1.00 76.12 91 VAL A C 1
ATOM 719 O O . VAL A 1 91 ? -14.882 -0.958 9.870 1.00 76.12 91 VAL A O 1
ATOM 722 N N . ARG A 1 92 ? -14.054 -2.476 8.437 1.00 72.50 92 ARG A N 1
ATOM 723 C CA . ARG A 1 92 ? -14.423 -3.645 9.248 1.00 72.50 92 ARG A CA 1
ATOM 724 C C . ARG A 1 92 ? -13.629 -3.694 10.550 1.00 72.50 92 ARG A C 1
ATOM 726 O O . ARG A 1 92 ? -14.237 -3.896 11.598 1.00 72.50 92 ARG A O 1
ATOM 733 N N . GLU A 1 93 ? -12.321 -3.478 10.499 1.00 73.69 93 GLU A N 1
ATOM 734 C CA . GLU A 1 93 ? -11.451 -3.409 11.677 1.00 73.69 93 GLU A CA 1
ATOM 735 C C . GLU A 1 93 ? -11.884 -2.275 12.607 1.00 73.69 93 GLU A C 1
ATOM 737 O O . GLU A 1 93 ? -12.058 -2.490 13.807 1.00 73.69 93 GLU A O 1
ATOM 742 N N . ARG A 1 94 ? -12.195 -1.098 12.053 1.00 69.62 94 ARG A N 1
ATOM 743 C CA . ARG A 1 94 ? -12.726 0.036 12.816 1.00 69.62 94 ARG A CA 1
ATOM 744 C C . ARG A 1 94 ? -14.066 -0.291 13.476 1.00 69.62 94 ARG A C 1
ATOM 746 O O . ARG A 1 94 ? -14.256 0.003 14.655 1.00 69.62 94 ARG A O 1
ATOM 753 N N . ARG A 1 95 ? -15.000 -0.924 12.756 1.00 69.56 95 ARG A N 1
ATOM 754 C CA . ARG A 1 95 ? -16.295 -1.361 13.316 1.00 69.56 95 ARG A CA 1
ATOM 755 C C . ARG A 1 95 ? -16.119 -2.420 14.403 1.00 69.56 95 ARG A C 1
ATOM 757 O O . ARG A 1 95 ? -16.808 -2.360 15.420 1.00 69.56 95 ARG A O 1
ATOM 764 N N . PHE A 1 96 ? -15.207 -3.371 14.205 1.00 69.50 96 PHE A N 1
ATOM 765 C CA . PHE A 1 96 ? -14.871 -4.380 15.205 1.00 69.50 96 PHE A CA 1
ATOM 766 C C . PHE A 1 96 ? -14.297 -3.733 16.467 1.00 69.50 96 PHE A C 1
ATOM 768 O O . PHE A 1 96 ? -14.801 -4.002 17.554 1.00 69.50 96 PHE A O 1
ATOM 775 N N . ALA A 1 97 ? -13.334 -2.820 16.324 1.00 66.81 97 ALA A N 1
ATOM 776 C CA . ALA A 1 97 ? -12.754 -2.075 17.436 1.00 66.81 97 ALA A CA 1
ATOM 777 C C . ALA A 1 97 ? -13.831 -1.317 18.226 1.00 66.81 97 ALA A C 1
ATOM 779 O O . ALA A 1 97 ? -13.929 -1.486 19.436 1.00 66.81 97 ALA A O 1
ATOM 780 N N . ILE A 1 98 ? -14.720 -0.579 17.549 1.00 70.38 98 ILE A N 1
ATOM 781 C CA . ILE A 1 98 ? -15.841 0.130 18.196 1.00 70.38 98 ILE A CA 1
ATOM 782 C C . ILE A 1 98 ? -16.746 -0.837 18.975 1.00 70.38 98 ILE A C 1
ATOM 784 O O . ILE A 1 98 ? -17.151 -0.547 20.108 1.00 70.38 98 ILE A O 1
ATOM 788 N N . ARG A 1 99 ? -17.070 -1.996 18.390 1.00 69.75 99 ARG A N 1
ATOM 789 C CA . ARG A 1 99 ? -17.917 -3.006 19.039 1.00 69.75 99 ARG A CA 1
ATOM 790 C C . ARG A 1 99 ? -17.228 -3.612 20.259 1.00 69.75 99 ARG A C 1
ATOM 792 O O . ARG A 1 99 ? -17.863 -3.745 21.302 1.00 69.75 99 ARG A O 1
ATOM 799 N N . MET A 1 100 ? -15.942 -3.931 20.148 1.00 71.31 100 MET A N 1
ATOM 800 C CA . MET A 1 100 ? -15.145 -4.461 21.251 1.00 71.31 100 MET A CA 1
ATOM 801 C C . MET A 1 100 ? -15.010 -3.453 22.387 1.00 71.31 100 MET A C 1
ATOM 803 O O . MET A 1 100 ? -15.278 -3.810 23.530 1.00 71.31 100 MET A O 1
ATOM 807 N N . SER A 1 101 ? -14.703 -2.189 22.093 1.00 69.12 101 SER A N 1
ATOM 808 C CA . SER A 1 101 ? -14.639 -1.138 23.113 1.00 69.12 101 SER A CA 1
ATOM 809 C C . SER A 1 101 ? -15.990 -0.948 23.810 1.00 69.12 101 SER A C 1
ATOM 811 O O . SER A 1 101 ? -16.047 -0.781 25.026 1.00 69.12 101 SER A O 1
ATOM 813 N N . SER A 1 102 ? -17.098 -1.052 23.070 1.00 70.25 102 SER A N 1
ATOM 814 C CA . SER A 1 102 ? -18.446 -0.994 23.652 1.00 70.25 102 SER A CA 1
ATOM 815 C C . SER A 1 102 ? -18.737 -2.177 24.584 1.00 70.25 102 SER A C 1
ATOM 817 O O . SER A 1 102 ? -19.312 -1.990 25.656 1.00 70.25 102 SER A O 1
ATOM 819 N N . LEU A 1 103 ? -18.327 -3.392 24.209 1.00 77.38 103 LEU A N 1
ATOM 820 C CA . LEU A 1 103 ? -18.475 -4.586 25.051 1.00 77.38 103 LEU A CA 1
ATOM 821 C C . LEU A 1 103 ? -17.598 -4.509 26.305 1.00 77.38 103 LEU A C 1
ATOM 823 O O . LEU A 1 103 ? -18.070 -4.803 27.405 1.00 77.38 103 LEU A O 1
ATOM 827 N N . LEU A 1 104 ? -16.352 -4.052 26.159 1.00 78.62 104 LEU A N 1
ATOM 828 C CA . LEU A 1 104 ? -15.450 -3.811 27.282 1.00 78.62 104 LEU A CA 1
ATOM 829 C C . LEU A 1 104 ? -16.041 -2.777 28.244 1.00 78.62 104 LEU A C 1
ATOM 831 O O . LEU A 1 104 ? -16.008 -3.000 29.450 1.00 78.62 104 LEU A O 1
ATOM 835 N N . LEU A 1 105 ? -16.682 -1.719 27.735 1.00 76.06 105 LEU A N 1
ATOM 836 C CA . LEU A 1 105 ? -17.378 -0.732 28.565 1.00 76.06 105 LEU A CA 1
ATOM 837 C C . LEU A 1 105 ? -18.509 -1.326 29.377 1.00 76.06 105 LEU A C 1
ATOM 839 O O . LEU A 1 105 ? -18.615 -1.070 30.577 1.00 76.06 105 LEU A O 1
ATOM 843 N N . GLN A 1 106 ? -19.360 -2.117 28.735 1.00 76.38 106 GLN A N 1
ATOM 844 C CA . GLN A 1 106 ? -20.459 -2.780 29.423 1.00 76.38 106 GLN A CA 1
ATOM 845 C C . GLN A 1 106 ? -19.938 -3.708 30.521 1.00 76.38 106 GLN A C 1
ATOM 847 O O . GLN A 1 106 ? -20.490 -3.729 31.622 1.00 76.38 106 GLN A O 1
ATOM 852 N N . HIS A 1 107 ? -18.858 -4.437 30.243 1.00 78.12 107 HIS A N 1
ATOM 853 C CA . HIS A 1 107 ? -18.245 -5.337 31.207 1.00 78.12 107 HIS A CA 1
ATOM 854 C C . HIS A 1 107 ? -17.585 -4.580 32.370 1.00 78.12 107 HIS A C 1
ATOM 856 O O . HIS A 1 107 ? -17.818 -4.909 33.533 1.00 78.12 107 HIS A O 1
ATOM 862 N N . ALA A 1 108 ? -16.821 -3.527 32.078 1.00 73.00 108 ALA A N 1
ATOM 863 C CA . ALA A 1 108 ? -16.129 -2.719 33.076 1.00 73.00 108 ALA A CA 1
ATOM 864 C C . ALA A 1 108 ? -17.105 -1.982 34.008 1.00 73.00 108 ALA A C 1
ATOM 866 O O . ALA A 1 108 ? -16.916 -1.968 35.223 1.00 73.00 108 ALA A O 1
ATOM 867 N N . ARG A 1 109 ? -18.223 -1.464 33.476 1.00 73.75 109 ARG A N 1
ATOM 868 C CA . ARG A 1 109 ? -19.294 -0.836 34.277 1.00 73.75 109 ARG A CA 1
ATOM 869 C C . ARG A 1 109 ? -19.911 -1.770 35.318 1.00 73.75 109 ARG A C 1
ATOM 871 O O . ARG A 1 109 ? -20.378 -1.296 36.350 1.00 73.75 109 ARG A O 1
ATOM 878 N N . ARG A 1 110 ? -19.915 -3.080 35.064 1.00 77.94 110 ARG A N 1
ATOM 879 C CA . ARG A 1 110 ? -20.419 -4.098 36.002 1.00 77.94 110 ARG A CA 1
ATOM 880 C C . ARG A 1 110 ? -19.394 -4.493 37.066 1.00 77.94 110 ARG A C 1
ATOM 882 O O . ARG A 1 110 ? -19.712 -5.287 37.942 1.00 77.94 110 ARG A O 1
ATOM 889 N N . ARG A 1 111 ? -18.167 -3.975 36.982 1.00 76.31 111 ARG A N 1
ATOM 890 C CA . ARG A 1 111 ? -17.020 -4.395 37.792 1.00 76.31 111 ARG A CA 1
ATOM 891 C C . ARG A 1 111 ? -16.239 -3.199 38.369 1.00 76.31 111 ARG A C 1
ATOM 893 O O . ARG A 1 111 ? -15.017 -3.175 38.254 1.00 76.31 111 ARG A O 1
ATOM 900 N N . PRO A 1 112 ? -16.903 -2.220 39.017 1.00 70.38 112 PRO A N 1
ATOM 901 C CA . PRO A 1 112 ? -16.258 -0.975 39.458 1.00 70.38 112 PRO A CA 1
ATOM 902 C C . PRO A 1 112 ? -15.091 -1.203 40.431 1.00 70.38 112 PRO A C 1
ATOM 904 O O . PRO A 1 112 ? -14.129 -0.443 40.424 1.00 70.38 112 PRO A O 1
ATOM 907 N N . GLN A 1 113 ? -15.143 -2.286 41.211 1.00 71.69 113 GLN A N 1
ATOM 908 C CA . GLN A 1 113 ? -14.109 -2.677 42.172 1.00 71.69 113 GLN A CA 1
ATOM 909 C C . GLN A 1 113 ? -12.725 -2.957 41.560 1.00 71.69 113 GLN A C 1
ATOM 911 O O . GLN A 1 113 ? -11.735 -2.874 42.271 1.00 71.69 113 GLN A O 1
ATOM 916 N N . TYR A 1 114 ? -12.638 -3.262 40.260 1.00 69.00 114 TYR A N 1
ATOM 917 C CA . TYR A 1 114 ? -11.363 -3.564 39.594 1.00 69.00 114 TYR A CA 1
ATOM 918 C C . TYR A 1 114 ? -10.756 -2.371 38.846 1.00 69.00 114 TYR A C 1
ATOM 920 O O . TYR A 1 114 ? -9.604 -2.442 38.437 1.00 69.00 114 TYR A O 1
ATOM 928 N N . PHE A 1 115 ? -11.519 -1.292 38.639 1.00 62.34 115 PHE A N 1
ATOM 929 C CA . PHE A 1 115 ? -11.126 -0.188 37.753 1.00 62.34 115 PHE A CA 1
ATOM 930 C C . PHE A 1 115 ? -11.091 1.180 38.446 1.00 62.34 115 PHE A C 1
ATOM 932 O O . PHE A 1 115 ? -10.966 2.199 37.776 1.00 62.34 115 PHE A O 1
ATOM 939 N N . GLY A 1 116 ? -11.240 1.228 39.775 1.00 63.81 116 GLY A N 1
ATOM 940 C CA . GLY A 1 116 ? -11.144 2.469 40.557 1.00 63.81 116 GLY A CA 1
ATOM 941 C C . GLY A 1 116 ? -12.248 3.504 40.284 1.00 63.81 116 GLY A C 1
ATOM 942 O O . GLY A 1 116 ? -12.197 4.605 40.822 1.00 63.81 116 GLY A O 1
ATOM 943 N N . GLY A 1 117 ? -13.258 3.177 39.468 1.00 67.06 117 GLY A N 1
ATOM 944 C CA . GLY A 1 117 ? -14.323 4.098 39.078 1.00 67.06 117 GLY A CA 1
ATOM 945 C C . GLY A 1 117 ? -15.319 3.500 38.081 1.00 67.06 117 GLY A C 1
ATOM 946 O O . GLY A 1 117 ? -15.161 2.380 37.592 1.00 67.06 117 GLY A O 1
ATOM 947 N N . ARG A 1 118 ? -16.391 4.247 37.782 1.00 66.19 118 ARG A N 1
ATOM 948 C CA . ARG A 1 118 ? -17.362 3.891 36.733 1.00 66.19 118 ARG A CA 1
ATOM 949 C C . ARG A 1 118 ? -17.022 4.635 35.447 1.00 66.19 118 ARG A C 1
ATOM 951 O O . ARG A 1 118 ? -17.151 5.854 35.407 1.00 66.19 118 ARG A O 1
ATOM 958 N N . PHE A 1 119 ? -16.703 3.892 34.392 1.00 67.38 119 PHE A N 1
ATOM 959 C CA . PHE A 1 119 ? -16.536 4.453 33.053 1.00 67.38 119 PHE A CA 1
ATOM 960 C C . PHE A 1 119 ? -17.859 5.039 32.531 1.00 67.38 119 PHE A C 1
ATOM 962 O O . PHE A 1 119 ? -18.871 4.327 32.415 1.00 67.38 119 PHE A O 1
ATOM 969 N N . ARG A 1 120 ? -17.878 6.330 32.193 1.00 69.44 120 ARG A N 1
ATOM 970 C CA . ARG A 1 120 ? -19.063 7.031 31.671 1.00 69.44 120 ARG A CA 1
ATOM 971 C C . ARG A 1 120 ? -19.162 6.935 30.155 1.00 69.44 120 ARG A C 1
ATOM 973 O O . ARG A 1 120 ? -20.277 6.949 29.638 1.00 69.44 120 ARG A O 1
ATOM 980 N N . SER A 1 121 ? -18.058 6.722 29.448 1.00 69.69 121 SER A N 1
ATOM 981 C CA . SER A 1 121 ? -18.035 6.656 27.985 1.00 69.69 121 SER A CA 1
ATOM 982 C C . SER A 1 121 ? -17.003 5.664 27.438 1.00 69.69 121 SER A C 1
ATOM 984 O O . SER A 1 121 ? -16.081 5.252 28.135 1.00 69.69 121 SER A O 1
ATOM 986 N N . VAL A 1 122 ? -17.148 5.284 26.160 1.00 60.69 122 VAL A N 1
ATOM 987 C CA . VAL A 1 122 ? -16.172 4.429 25.450 1.00 60.69 122 VAL A CA 1
ATOM 988 C C . VAL A 1 122 ? -14.820 5.143 25.311 1.00 60.69 122 VAL A C 1
ATOM 990 O O . VAL A 1 122 ? -13.778 4.496 25.308 1.00 60.69 122 VAL A O 1
ATOM 993 N N . ASN A 1 123 ? -14.830 6.479 25.270 1.00 62.38 123 ASN A N 1
ATOM 994 C CA . ASN A 1 123 ? -13.625 7.304 25.179 1.00 62.38 123 ASN A CA 1
ATOM 995 C C . ASN A 1 123 ? -12.723 7.174 26.414 1.00 62.38 123 ASN A C 1
ATOM 997 O O . ASN A 1 123 ? -11.532 7.419 26.304 1.00 62.38 123 ASN A O 1
ATOM 1001 N N . GLU A 1 124 ? -13.267 6.758 27.561 1.00 64.50 124 GLU A N 1
ATOM 1002 C CA . GLU A 1 124 ? -12.486 6.508 28.780 1.00 64.50 124 GLU A CA 1
ATOM 1003 C C . GLU A 1 124 ? -11.808 5.126 28.787 1.00 64.50 124 GLU A C 1
ATOM 1005 O O . GLU A 1 124 ? -10.952 4.871 29.626 1.00 64.50 124 GLU A O 1
ATOM 1010 N N . LEU A 1 125 ? -12.171 4.232 27.857 1.00 59.72 125 LEU A N 1
ATOM 1011 C CA . LEU A 1 125 ? -11.490 2.944 27.638 1.00 59.72 125 LEU A CA 1
ATOM 1012 C C . LEU A 1 125 ? -10.485 2.998 26.500 1.00 59.72 125 LEU A C 1
ATOM 1014 O O . LEU A 1 125 ? -9.565 2.185 26.435 1.00 59.72 125 LEU A O 1
ATOM 1018 N N . CYS A 1 126 ? -10.699 3.916 25.564 1.00 51.78 126 CYS A N 1
ATOM 1019 C CA . CYS A 1 126 ? -9.744 4.186 24.515 1.00 51.78 126 CYS A CA 1
ATOM 1020 C C . CYS A 1 126 ? -8.599 4.994 25.125 1.00 51.78 126 CYS A C 1
ATOM 1022 O O . CYS A 1 126 ? -8.670 6.218 25.208 1.00 51.78 126 CYS A O 1
ATOM 1024 N N . SER A 1 127 ? -7.508 4.327 25.495 1.00 49.22 127 SER A N 1
ATOM 1025 C CA . SER A 1 127 ? -6.216 5.001 25.486 1.00 49.22 127 SER A CA 1
ATOM 1026 C C . SER A 1 127 ? -5.992 5.468 24.047 1.00 49.22 127 SER A C 1
ATOM 1028 O O . SER A 1 127 ? -5.821 4.659 23.133 1.00 49.22 127 SER A O 1
ATOM 1030 N N . TYR A 1 128 ? -6.130 6.773 23.802 1.00 41.22 128 TYR A N 1
ATOM 1031 C CA . TYR A 1 128 ? -5.902 7.350 22.483 1.00 41.22 128 TYR A CA 1
ATOM 1032 C C . TYR A 1 128 ? -4.506 6.930 22.014 1.00 41.22 128 TYR A C 1
ATOM 1034 O O . TYR A 1 128 ? -3.493 7.424 22.510 1.00 41.22 128 TYR A O 1
ATOM 1042 N N . ARG A 1 129 ? -4.441 6.015 21.040 1.00 36.75 129 ARG A N 1
ATOM 1043 C CA . ARG A 1 129 ? -3.245 5.865 20.218 1.00 36.75 129 ARG A CA 1
ATOM 1044 C C . ARG A 1 129 ? -3.097 7.165 19.434 1.00 36.75 129 ARG A C 1
ATOM 1046 O O . ARG A 1 129 ? -3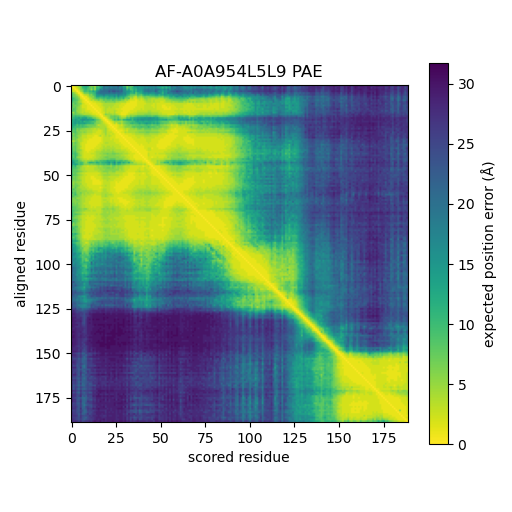.863 7.444 18.516 1.00 36.75 129 ARG A O 1
ATOM 1053 N N . LEU A 1 130 ? -2.139 7.966 19.887 1.00 39.03 130 LEU A N 1
ATOM 1054 C CA . LEU A 1 130 ? -1.670 9.204 19.285 1.00 39.03 130 LEU A CA 1
ATOM 1055 C C . LEU A 1 130 ? -1.274 8.976 17.823 1.00 39.03 130 LEU A C 1
ATOM 1057 O O . LEU A 1 130 ? -0.454 8.118 17.512 1.00 39.03 130 LEU A O 1
ATOM 1061 N N . GLY A 1 131 ? -1.860 9.781 16.946 1.00 30.11 131 GLY A N 1
ATOM 1062 C CA . GLY A 1 131 ? -1.586 9.792 15.515 1.00 30.11 131 GLY A CA 1
ATOM 1063 C C . GLY A 1 131 ? -2.254 10.983 14.840 1.00 30.11 131 GLY A C 1
ATOM 1064 O O . GLY A 1 131 ? -2.901 10.827 13.816 1.00 30.11 131 GLY A O 1
ATOM 1065 N N . SER A 1 132 ? -2.167 12.168 15.442 1.00 34.47 132 SER A N 1
ATOM 1066 C CA . SER A 1 132 ? -2.447 13.421 14.742 1.00 34.47 132 SER A CA 1
ATOM 1067 C C . SER A 1 132 ? -1.484 14.473 15.265 1.00 34.47 132 SER A C 1
ATOM 1069 O O . SER A 1 132 ? -1.640 14.987 16.370 1.00 34.47 132 SER A O 1
ATOM 1071 N N . TYR A 1 133 ? -0.452 14.727 14.469 1.00 39.12 133 TYR A N 1
ATOM 1072 C CA . TYR A 1 133 ? 0.533 15.770 14.693 1.00 39.12 133 TYR A CA 1
ATOM 1073 C C . TYR A 1 133 ? -0.139 17.141 14.553 1.00 39.12 133 TYR A C 1
ATOM 1075 O O . TYR A 1 133 ? -0.381 17.610 13.445 1.00 39.12 133 TYR A O 1
ATOM 1083 N N . SER A 1 134 ? -0.405 17.803 15.676 1.00 36.56 134 SER A N 1
ATOM 1084 C CA . SER A 1 134 ? -0.404 19.265 15.738 1.00 36.56 134 SER A CA 1
ATOM 1085 C C . SER A 1 134 ? 0.877 19.677 16.454 1.00 36.56 134 SER A C 1
ATOM 1087 O O . SER A 1 134 ? 1.132 19.219 17.568 1.00 36.56 134 SER A O 1
ATOM 1089 N N . ALA A 1 135 ? 1.706 20.479 15.789 1.00 37.00 135 ALA A N 1
ATOM 1090 C CA . ALA A 1 135 ? 2.992 20.941 16.294 1.00 37.00 135 ALA A CA 1
ATOM 1091 C C . ALA A 1 135 ? 2.862 21.499 17.725 1.00 37.00 135 ALA A C 1
ATOM 1093 O O . ALA A 1 135 ? 2.192 22.507 17.932 1.00 37.00 135 ALA A O 1
ATOM 1094 N N . GLY A 1 136 ? 3.488 20.834 18.703 1.00 42.53 136 GLY A N 1
ATOM 1095 C CA . GLY A 1 136 ? 3.648 21.370 20.059 1.00 42.53 136 GLY A CA 1
ATOM 1096 C C . GLY A 1 136 ? 3.301 20.451 21.234 1.00 42.53 136 GLY A C 1
ATOM 1097 O O . GLY A 1 136 ? 3.605 20.830 22.362 1.00 42.53 136 GLY A O 1
ATOM 1098 N N . SER A 1 137 ? 2.722 19.260 21.034 1.00 39.56 137 SER A N 1
ATOM 1099 C CA . SER A 1 137 ? 2.472 18.317 22.140 1.00 39.56 137 SER A CA 1
ATOM 1100 C C . SER A 1 137 ? 3.150 16.964 21.912 1.00 39.56 137 SER A C 1
ATOM 1102 O O . SER A 1 137 ? 2.945 16.289 20.905 1.00 39.56 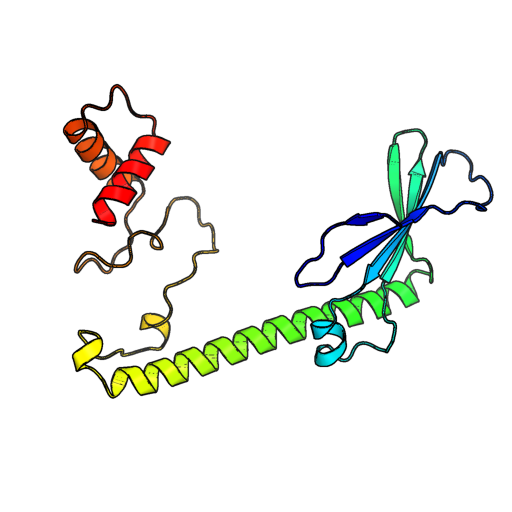137 SER A O 1
ATOM 1104 N N . VAL A 1 138 ? 4.002 16.579 22.862 1.00 41.44 138 VAL A N 1
ATOM 1105 C CA . VAL A 1 138 ? 4.722 15.304 22.872 1.00 41.44 138 VAL A CA 1
ATOM 1106 C C . VAL A 1 138 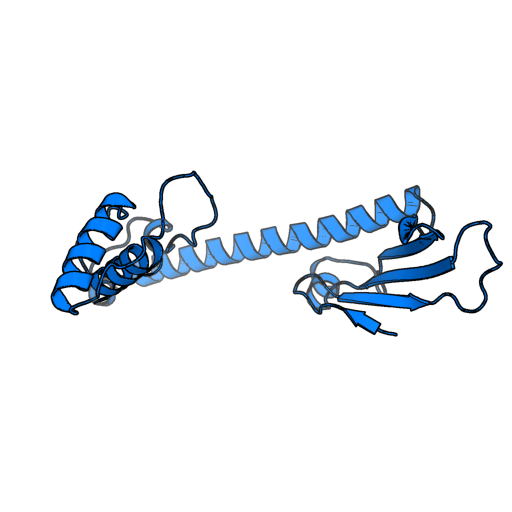? 4.137 14.451 23.997 1.00 41.44 138 VAL A C 1
ATOM 1108 O O . VAL A 1 138 ? 4.348 14.736 25.165 1.00 41.44 138 VAL A O 1
ATOM 1111 N N . ILE A 1 139 ? 3.426 13.397 23.588 1.00 44.91 139 ILE A N 1
ATOM 1112 C CA . ILE A 1 139 ? 3.221 12.119 24.294 1.00 44.91 139 ILE A CA 1
ATOM 1113 C C . ILE A 1 139 ? 2.396 12.151 25.598 1.00 44.91 139 ILE A C 1
ATOM 1115 O O . ILE A 1 139 ? 2.845 12.565 26.658 1.00 44.91 139 ILE A O 1
ATOM 1119 N N . ALA A 1 140 ? 1.228 11.500 25.534 1.00 42.72 140 ALA A N 1
ATOM 1120 C CA . ALA A 1 140 ? 0.488 10.966 26.685 1.00 42.72 140 ALA A CA 1
ATOM 1121 C C . ALA A 1 140 ? 0.401 9.420 26.669 1.00 42.72 140 ALA A C 1
ATOM 1123 O O . ALA A 1 140 ? -0.450 8.848 27.340 1.00 42.72 140 ALA A O 1
ATOM 1124 N N . SER A 1 141 ? 1.236 8.715 25.887 1.00 39.47 141 SER A N 1
ATOM 1125 C CA . SER A 1 141 ? 1.166 7.241 25.789 1.00 39.47 141 SER A CA 1
ATOM 1126 C C . SER A 1 141 ? 2.182 6.473 26.632 1.00 39.47 141 SER A C 1
ATOM 1128 O O . SER A 1 141 ? 2.036 5.263 26.743 1.00 39.47 141 SER A O 1
ATOM 1130 N N . ILE A 1 142 ? 3.194 7.126 27.213 1.00 39.53 142 ILE A N 1
ATOM 1131 C CA . ILE A 1 142 ? 4.169 6.453 28.101 1.00 39.53 142 ILE A CA 1
ATOM 1132 C C . ILE A 1 142 ? 3.843 6.720 29.585 1.00 39.53 142 ILE A C 1
ATOM 1134 O O . ILE A 1 142 ? 4.127 5.898 30.442 1.00 39.53 142 ILE A O 1
ATOM 1138 N N . ALA A 1 143 ? 3.126 7.810 29.866 1.00 38.47 143 ALA A N 1
ATOM 1139 C CA . ALA A 1 143 ? 2.728 8.274 31.197 1.00 38.47 143 ALA A CA 1
ATOM 1140 C C . ALA A 1 143 ? 1.367 7.741 31.689 1.00 38.47 143 ALA A C 1
ATOM 1142 O O . ALA A 1 143 ? 0.783 8.256 32.642 1.00 38.47 143 ALA A O 1
ATOM 1143 N N . GLY A 1 144 ? 0.794 6.751 31.008 1.00 41.09 144 GLY A N 1
ATOM 1144 C CA . GLY A 1 144 ? -0.474 6.168 31.422 1.00 41.09 144 GLY A CA 1
ATOM 1145 C C . GLY A 1 144 ? -0.262 5.162 32.543 1.00 41.09 144 GLY A C 1
ATOM 1146 O O . GLY A 1 144 ? -0.268 3.979 32.228 1.00 41.09 144 GLY A O 1
ATOM 1147 N N . MET A 1 145 ? -0.061 5.631 33.787 1.00 42.66 145 MET A N 1
ATOM 1148 C CA . MET A 1 145 ? -0.519 4.989 35.044 1.00 42.66 145 MET A CA 1
ATOM 1149 C C . MET A 1 145 ? -0.002 5.615 36.366 1.00 42.66 145 MET A C 1
ATOM 1151 O O . MET A 1 145 ? -0.134 4.973 37.403 1.00 42.66 145 MET A O 1
ATOM 1155 N N . ALA A 1 146 ? 0.479 6.864 36.405 1.00 37.75 146 ALA A N 1
ATOM 1156 C CA . ALA A 1 146 ? 0.791 7.523 37.684 1.00 37.75 146 ALA A CA 1
ATOM 1157 C C . ALA A 1 146 ? 0.138 8.914 37.804 1.00 37.75 146 ALA A C 1
ATOM 1159 O O . ALA A 1 146 ? 0.575 9.891 37.201 1.00 37.75 146 ALA A O 1
ATOM 1160 N N . GLY A 1 147 ? -0.921 9.000 38.615 1.00 43.56 147 GLY A N 1
ATOM 1161 C CA . GLY A 1 147 ? -1.442 10.264 39.146 1.00 43.56 147 GLY A CA 1
ATOM 1162 C C . GLY A 1 147 ? -2.806 10.721 38.619 1.00 43.56 147 GLY A C 1
ATOM 1163 O O . GLY A 1 147 ? -3.214 10.447 37.496 1.00 43.56 147 GLY A O 1
ATOM 1164 N N . ASP A 1 148 ? -3.498 11.482 39.463 1.00 44.53 148 ASP A N 1
ATOM 1165 C CA . ASP A 1 148 ? -4.800 12.147 39.278 1.00 44.53 148 ASP A CA 1
ATOM 1166 C C . ASP A 1 148 ? -4.877 13.174 38.123 1.00 44.53 148 ASP A C 1
ATOM 1168 O O . ASP A 1 148 ? -5.875 13.887 37.960 1.00 44.53 148 ASP A O 1
ATOM 1172 N N . ARG A 1 149 ? -3.833 13.268 37.297 1.00 49.72 149 ARG A N 1
ATOM 1173 C CA . ARG A 1 149 ? -3.653 14.333 36.314 1.00 49.72 149 ARG A CA 1
ATOM 1174 C C . ARG A 1 149 ? -4.232 13.913 34.975 1.00 49.72 149 ARG A C 1
ATOM 1176 O O . ARG A 1 149 ? -3.559 13.394 34.097 1.00 49.72 149 ARG A O 1
ATOM 1183 N N . SER A 1 150 ? -5.513 14.207 34.809 1.00 50.81 150 SER A N 1
ATOM 1184 C CA . SER A 1 150 ? -6.260 14.048 33.553 1.00 50.81 150 SER A CA 1
ATOM 1185 C C . SER A 1 150 ? -5.814 14.982 32.410 1.00 50.81 150 SER A C 1
ATOM 1187 O O . SER A 1 150 ? -6.449 14.993 31.355 1.00 50.81 150 SER A O 1
ATOM 1189 N N . GLN A 1 151 ? -4.743 15.765 32.586 1.00 53.91 151 GLN A N 1
ATOM 1190 C CA . GLN A 1 151 ? -4.233 16.683 31.569 1.00 53.91 151 GLN A CA 1
ATOM 1191 C C . GLN A 1 151 ? -2.902 16.192 30.983 1.00 53.91 151 GLN A C 1
ATOM 1193 O O . GLN A 1 151 ? -2.028 15.765 31.737 1.00 53.91 151 GLN A O 1
ATOM 1198 N N . PRO A 1 152 ? -2.725 16.263 29.650 1.00 59.09 152 PRO A N 1
ATOM 1199 C CA . PRO A 1 152 ? -1.458 15.930 29.011 1.00 59.09 152 PRO A CA 1
ATOM 1200 C C . PRO A 1 152 ? -0.354 16.896 29.454 1.00 59.09 152 PRO A C 1
ATOM 1202 O O . PRO A 1 152 ? -0.602 18.090 29.632 1.00 59.09 152 PRO A O 1
ATOM 1205 N N . PHE A 1 153 ? 0.872 16.389 29.577 1.00 65.44 153 PHE A N 1
ATOM 1206 C CA . PHE A 1 153 ? 2.037 17.224 29.853 1.00 65.44 153 PHE A CA 1
ATOM 1207 C C . PHE A 1 153 ? 2.397 18.062 28.624 1.00 65.44 153 PHE A C 1
ATOM 1209 O O . PHE A 1 153 ? 2.422 17.572 27.492 1.00 65.44 153 PHE A O 1
ATOM 1216 N N . SER A 1 154 ? 2.699 19.339 28.841 1.00 73.38 154 SER A N 1
ATOM 1217 C CA . SER A 1 154 ? 3.306 20.178 27.812 1.00 73.38 154 SER A CA 1
ATOM 1218 C C . SER A 1 154 ? 4.791 19.839 27.648 1.00 73.38 154 SER A C 1
ATOM 1220 O O . SER A 1 154 ? 5.437 19.336 28.570 1.00 73.38 154 SER A O 1
ATOM 1222 N N . VAL A 1 155 ? 5.371 20.164 26.487 1.00 74.56 155 VAL A N 1
ATOM 1223 C CA . VAL A 1 155 ? 6.822 20.009 26.264 1.00 74.56 155 VAL A CA 1
ATOM 1224 C C . VAL A 1 155 ? 7.623 20.783 27.318 1.00 74.56 155 VAL A C 1
ATOM 1226 O O . VAL A 1 155 ? 8.628 20.277 27.802 1.00 74.56 155 VAL A O 1
ATOM 1229 N N . GLY A 1 156 ? 7.156 21.969 27.728 1.00 76.06 156 GLY A N 1
ATOM 1230 C CA . GLY A 1 156 ? 7.789 22.749 28.797 1.00 76.06 156 GLY A CA 1
ATOM 1231 C C . GLY A 1 156 ? 7.812 22.004 30.132 1.00 76.06 156 GLY A C 1
ATOM 1232 O O . GLY A 1 156 ? 8.864 21.898 30.750 1.00 76.06 156 GLY A O 1
ATOM 1233 N N . GLN A 1 157 ? 6.690 21.390 30.521 1.00 79.12 157 GLN A N 1
ATOM 1234 C CA . GLN A 1 157 ? 6.613 20.595 31.750 1.00 79.12 157 GLN A CA 1
ATOM 1235 C C . GLN A 1 157 ? 7.546 19.378 31.710 1.00 79.12 157 GLN A C 1
ATOM 1237 O O . GLN A 1 157 ? 8.231 19.111 32.692 1.00 79.12 157 GLN A O 1
ATOM 1242 N N . LEU A 1 158 ? 7.620 18.667 30.578 1.00 79.50 158 LEU A N 1
ATOM 1243 C CA . LEU A 1 158 ? 8.548 17.538 30.423 1.00 79.50 158 LEU A CA 1
ATOM 1244 C C . LEU A 1 158 ? 10.011 17.981 30.495 1.00 79.50 158 LEU A C 1
ATOM 1246 O O . LEU A 1 158 ? 10.831 17.275 31.075 1.00 79.50 158 LEU A O 1
ATOM 1250 N N . LEU A 1 159 ? 10.342 19.149 29.944 1.00 84.88 159 LEU A N 1
ATOM 1251 C CA . LEU A 1 159 ? 11.687 19.712 30.045 1.00 84.88 159 LEU A CA 1
ATOM 1252 C C . LEU A 1 159 ? 12.033 20.101 31.484 1.00 84.88 159 LEU A C 1
ATOM 1254 O O . LEU A 1 159 ? 13.139 19.806 31.928 1.00 84.88 159 LEU A O 1
ATOM 1258 N N . ASP A 1 160 ? 11.106 20.711 32.222 1.00 86.31 160 ASP A N 1
ATOM 1259 C CA . ASP A 1 160 ? 11.321 21.081 33.624 1.00 86.31 160 ASP A CA 1
ATOM 1260 C C . ASP A 1 160 ? 11.491 19.841 34.513 1.00 86.31 160 ASP A C 1
ATOM 1262 O O . ASP A 1 160 ? 12.439 19.760 35.295 1.00 86.31 160 ASP A O 1
ATOM 1266 N N . MET A 1 161 ? 10.646 18.823 34.327 1.00 86.19 161 MET A N 1
ATOM 1267 C CA . MET A 1 161 ? 10.784 17.534 35.015 1.00 86.19 161 MET A CA 1
ATOM 1268 C C . MET A 1 161 ? 12.096 16.833 34.650 1.00 86.19 161 MET A C 1
ATOM 1270 O O . MET A 1 161 ? 12.807 16.344 35.527 1.00 86.19 161 MET A O 1
ATOM 1274 N N . GLY A 1 162 ? 12.461 16.847 33.368 1.00 90.81 162 GLY A N 1
ATOM 1275 C CA . GLY A 1 162 ? 13.725 16.314 32.877 1.00 90.81 162 GLY A CA 1
ATOM 1276 C C . GLY A 1 162 ? 14.945 16.997 33.479 1.00 90.81 162 GLY A C 1
ATOM 1277 O O . GLY A 1 162 ? 15.937 16.330 33.758 1.00 90.81 162 GLY A O 1
ATOM 1278 N N . ARG A 1 163 ? 14.877 18.313 33.723 1.00 92.50 163 ARG A N 1
ATOM 1279 C CA . ARG A 1 163 ? 15.958 19.069 34.374 1.00 92.50 163 ARG A CA 1
ATOM 1280 C C . ARG A 1 163 ? 16.113 18.649 35.828 1.00 92.50 163 ARG A C 1
ATOM 1282 O O . ARG A 1 163 ? 17.231 18.374 36.251 1.00 92.50 163 ARG A O 1
ATOM 1289 N N . CYS A 1 164 ? 15.010 18.537 36.566 1.00 91.25 164 CYS A N 1
ATOM 1290 C CA . CYS A 1 164 ? 15.034 18.042 37.943 1.00 91.25 164 CYS A CA 1
ATOM 1291 C C . CYS A 1 164 ? 15.627 16.625 38.021 1.00 91.25 164 CYS A C 1
ATOM 1293 O O . CYS A 1 164 ? 16.492 16.359 38.854 1.00 91.25 164 CYS A O 1
ATOM 1295 N N . ALA A 1 165 ? 15.226 15.742 37.104 1.00 92.12 165 ALA A N 1
ATOM 1296 C CA . ALA A 1 165 ? 15.748 14.381 37.006 1.00 92.12 165 ALA A CA 1
ATOM 1297 C C . ALA A 1 165 ? 17.238 14.340 36.637 1.00 92.12 165 ALA A C 1
ATOM 1299 O O . ALA A 1 165 ? 17.998 13.554 37.199 1.00 92.12 165 ALA A O 1
ATOM 1300 N N . ALA A 1 166 ? 17.676 15.196 35.709 1.00 94.00 166 ALA A N 1
ATOM 1301 C CA . ALA A 1 166 ? 19.076 15.307 35.313 1.00 94.00 166 ALA A CA 1
ATOM 1302 C C . ALA A 1 166 ? 19.961 15.755 36.483 1.00 94.00 166 ALA A C 1
ATOM 1304 O O . ALA A 1 166 ? 21.027 15.178 36.684 1.00 94.00 166 ALA A O 1
ATOM 1305 N N . VAL A 1 167 ? 19.492 16.715 37.292 1.00 93.25 167 VAL A N 1
ATOM 1306 C CA . VAL A 1 167 ? 20.178 17.146 38.521 1.00 93.25 167 VAL A CA 1
ATOM 1307 C C . VAL A 1 167 ? 20.259 15.995 39.523 1.00 93.25 167 VAL A C 1
ATOM 1309 O O . VAL A 1 167 ? 21.342 15.698 40.018 1.00 93.25 167 VAL A O 1
ATOM 1312 N N . ALA A 1 168 ? 19.152 15.290 39.773 1.00 91.38 168 ALA A N 1
ATOM 1313 C CA . ALA A 1 168 ? 19.133 14.151 40.693 1.00 91.38 168 ALA A CA 1
ATOM 1314 C C . ALA A 1 168 ? 20.069 13.005 40.257 1.00 91.38 168 ALA A C 1
ATOM 1316 O O . ALA A 1 168 ? 20.583 12.266 41.096 1.00 91.38 168 ALA A O 1
ATOM 1317 N N . ARG A 1 169 ? 20.307 12.866 38.947 1.00 92.88 169 ARG A N 1
ATOM 1318 C CA . ARG A 1 169 ? 21.166 11.835 38.346 1.00 92.88 169 ARG A CA 1
ATOM 1319 C C . ARG A 1 169 ? 22.575 12.335 37.990 1.00 92.88 169 ARG A C 1
ATOM 1321 O O . ARG A 1 169 ? 23.317 11.586 37.361 1.00 92.88 169 ARG A O 1
ATOM 1328 N N . ASN A 1 170 ? 22.951 13.557 38.386 1.00 94.00 170 ASN A N 1
ATOM 1329 C CA . ASN A 1 170 ? 24.242 14.197 38.080 1.00 94.00 170 ASN A CA 1
ATOM 1330 C C . ASN A 1 170 ? 24.613 14.170 36.583 1.00 94.00 170 ASN A C 1
ATOM 1332 O O . ASN A 1 170 ? 25.757 13.905 36.213 1.00 94.00 170 ASN A O 1
ATOM 1336 N N . VAL A 1 171 ? 23.639 14.415 35.70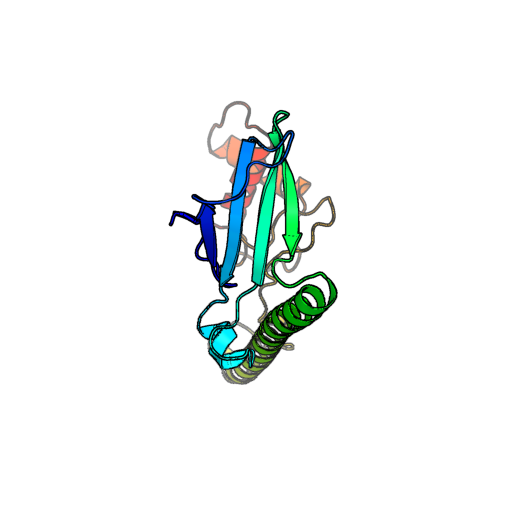3 1.00 90.69 171 VAL A N 1
ATOM 1337 C CA . VAL A 1 171 ? 23.872 14.454 34.255 1.00 90.69 171 VAL A CA 1
ATOM 1338 C C . VAL A 1 171 ? 24.380 15.838 33.838 1.00 90.69 171 VAL A C 1
ATOM 1340 O O . VAL A 1 171 ? 23.636 16.817 33.821 1.00 90.69 171 VAL A O 1
ATOM 1343 N N . GLU A 1 172 ? 25.657 15.863 33.467 1.00 87.62 172 GLU A N 1
ATOM 1344 C CA . GLU A 1 172 ? 26.402 16.918 32.765 1.00 87.62 172 GLU A CA 1
ATOM 1345 C C . GLU A 1 172 ? 25.708 17.462 31.503 1.00 87.62 172 GLU A C 1
ATOM 1347 O O . GLU A 1 172 ? 25.719 16.748 30.505 1.00 87.62 172 GLU A O 1
ATOM 1352 N N . LEU A 1 173 ? 25.147 18.681 31.485 1.00 88.56 173 LEU A N 1
ATOM 1353 C CA . LEU A 1 173 ? 24.668 19.361 30.255 1.00 88.56 173 LEU A CA 1
ATOM 1354 C C . LEU A 1 173 ? 23.765 18.493 29.338 1.00 88.56 173 LEU A C 1
ATOM 1356 O O . LEU A 1 173 ? 24.102 18.249 28.175 1.00 88.56 173 LEU A O 1
ATOM 1360 N N . PRO A 1 174 ? 22.596 18.037 29.821 1.00 88.00 174 PRO A N 1
ATOM 1361 C CA . PRO A 1 174 ? 21.720 17.167 29.046 1.00 88.00 174 PRO A CA 1
ATOM 1362 C C . PRO A 1 174 ? 21.168 17.879 27.804 1.00 88.00 174 PRO A C 1
ATOM 1364 O O . PRO A 1 174 ? 20.712 19.026 27.863 1.00 88.00 174 PRO A O 1
ATOM 1367 N N . SER A 1 175 ? 21.150 17.172 26.675 1.00 88.50 175 SER A N 1
ATOM 1368 C CA . SER A 1 175 ? 20.487 17.645 25.461 1.00 88.50 175 SER A CA 1
ATOM 1369 C C . SER A 1 175 ? 18.972 17.760 25.671 1.00 88.50 175 SER A C 1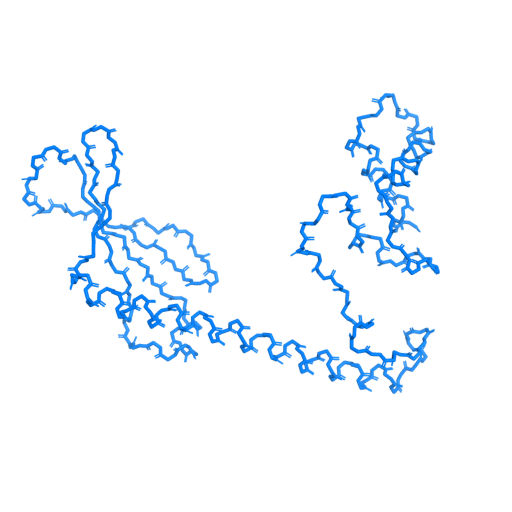
ATOM 1371 O O . SER A 1 175 ? 18.389 17.133 26.558 1.00 88.50 175 SER A O 1
ATOM 1373 N N . GLN A 1 176 ? 18.292 18.535 24.826 1.00 81.94 176 GLN A N 1
ATOM 1374 C CA . GLN A 1 176 ? 16.838 18.693 24.919 1.00 81.94 176 GLN A CA 1
ATOM 1375 C C . GLN A 1 176 ? 16.090 17.353 24.777 1.00 81.94 176 GLN A C 1
ATOM 1377 O O . GLN A 1 176 ? 15.093 17.124 25.456 1.00 81.94 176 GLN A O 1
ATOM 1382 N N . GLU A 1 177 ? 16.597 16.444 23.943 1.00 78.69 177 GLU A N 1
ATOM 1383 C CA . GLU A 1 177 ? 16.065 15.086 23.795 1.00 78.69 177 GLU A CA 1
ATOM 1384 C C . GLU A 1 177 ? 16.264 14.249 25.069 1.00 78.69 177 GLU A C 1
ATOM 1386 O O . GLU A 1 177 ? 15.340 13.563 25.514 1.00 78.69 177 GLU A O 1
ATOM 1391 N N . GLN A 1 178 ? 17.437 14.353 25.704 1.00 81.25 178 GLN A N 1
ATOM 1392 C CA . GLN A 1 178 ? 17.716 13.687 26.978 1.00 81.25 178 GLN A CA 1
ATOM 1393 C C . GLN A 1 178 ? 16.817 14.219 28.094 1.00 81.25 178 GLN A C 1
ATOM 1395 O O . GLN A 1 178 ? 16.291 13.429 28.870 1.00 81.25 178 GLN A O 1
ATOM 1400 N N . LEU A 1 179 ? 16.575 15.530 28.140 1.00 85.31 179 LEU A N 1
ATOM 1401 C CA . LEU A 1 179 ? 15.650 16.140 29.095 1.00 85.31 179 LEU A CA 1
ATOM 1402 C C . LEU A 1 179 ? 14.217 15.633 28.903 1.00 85.31 179 LEU A C 1
ATOM 1404 O O . LEU A 1 179 ? 13.588 15.223 29.870 1.00 85.31 179 LEU A O 1
ATOM 1408 N N . ILE A 1 180 ? 13.710 15.592 27.668 1.00 79.00 180 ILE A N 1
ATOM 1409 C CA . ILE A 1 180 ? 12.368 15.051 27.394 1.00 79.00 180 ILE A CA 1
ATOM 1410 C C . ILE A 1 180 ? 12.290 13.576 27.807 1.00 79.00 180 ILE A C 1
ATOM 1412 O O . ILE A 1 180 ? 11.318 13.164 28.435 1.00 79.00 180 ILE A O 1
ATOM 1416 N N . THR A 1 181 ? 13.326 12.792 27.504 1.00 78.56 181 THR A N 1
ATOM 1417 C CA . THR A 1 181 ? 13.395 11.369 27.866 1.00 78.56 181 THR A CA 1
ATOM 1418 C C . THR A 1 181 ? 13.396 11.179 29.381 1.00 78.56 181 THR A C 1
ATOM 1420 O O . THR A 1 181 ? 12.619 10.383 29.900 1.00 78.56 181 THR A O 1
ATOM 1423 N N . LEU A 1 182 ? 14.215 11.943 30.106 1.00 84.12 182 LEU A N 1
ATOM 1424 C CA . LEU A 1 182 ? 14.270 11.909 31.565 1.00 84.12 182 LEU A CA 1
ATOM 1425 C C . LEU A 1 182 ? 12.935 12.337 32.187 1.00 84.12 182 LEU A C 1
ATOM 1427 O O . LEU A 1 182 ? 12.432 11.650 33.074 1.00 84.12 182 LEU A O 1
ATOM 1431 N N . GLY A 1 183 ? 12.318 13.403 31.673 1.00 83.38 183 GLY A N 1
ATOM 1432 C CA . GLY A 1 183 ? 10.998 13.855 32.108 1.00 83.38 183 GLY A CA 1
ATOM 1433 C C . GLY A 1 183 ? 9.927 12.784 31.908 1.00 83.38 183 GLY A C 1
ATOM 1434 O O . GLY A 1 183 ? 9.147 12.523 32.817 1.00 83.38 183 GLY A O 1
ATOM 1435 N N . LEU A 1 184 ? 9.937 12.090 30.766 1.00 79.38 184 LEU A N 1
ATOM 1436 C CA . LEU A 1 184 ? 9.046 10.953 30.520 1.00 79.38 184 LEU A CA 1
ATOM 1437 C C . LEU A 1 184 ? 9.298 9.791 31.491 1.00 79.38 184 LEU A C 1
ATOM 1439 O O . LEU A 1 184 ? 8.334 9.155 31.911 1.00 79.38 184 LEU A O 1
ATOM 1443 N N . THR A 1 185 ? 10.555 9.517 31.867 1.00 79.94 185 THR A N 1
ATOM 1444 C CA . THR A 1 185 ? 10.853 8.462 32.852 1.00 79.94 185 THR A CA 1
ATOM 1445 C C . THR A 1 185 ? 10.369 8.800 34.257 1.00 79.94 185 THR A C 1
ATOM 1447 O O . THR A 1 185 ? 9.893 7.903 34.937 1.00 79.94 185 THR A O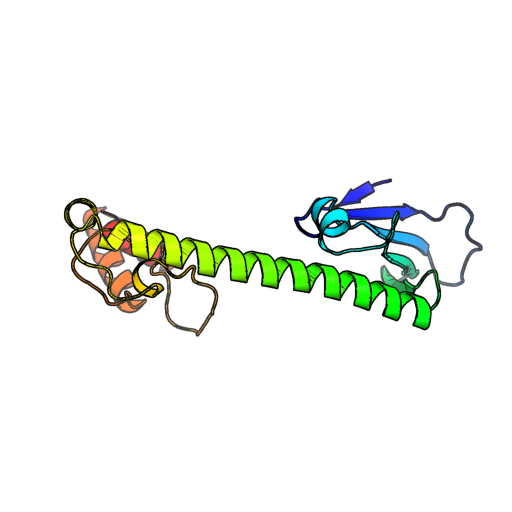 1
ATOM 1450 N N . GLU A 1 186 ? 10.428 10.066 34.682 1.00 78.50 186 GLU A N 1
ATOM 1451 C CA . GLU A 1 186 ? 9.915 10.473 35.999 1.00 78.50 186 GLU A CA 1
ATOM 1452 C C . GLU A 1 186 ? 8.388 10.413 36.082 1.00 78.50 186 GLU A C 1
ATOM 1454 O O . GLU A 1 186 ? 7.849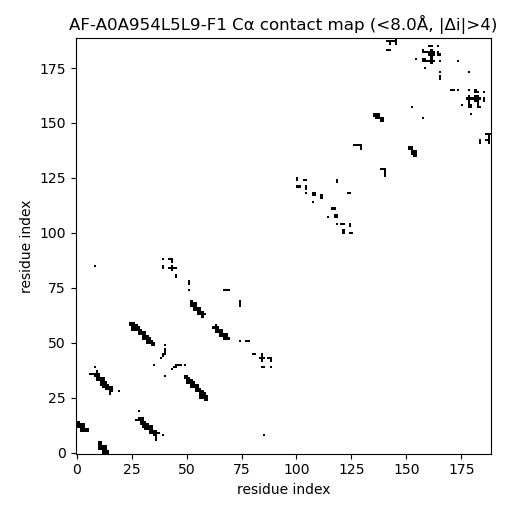 10.135 37.141 1.00 78.50 186 GLU A O 1
ATOM 1459 N N . VAL A 1 187 ? 7.677 10.656 34.976 1.00 72.88 187 VAL A N 1
ATOM 1460 C CA . VAL A 1 187 ? 6.209 10.517 34.944 1.00 72.88 187 VAL A CA 1
ATOM 1461 C C . VAL A 1 187 ? 5.776 9.043 34.946 1.00 72.88 187 VAL A C 1
ATOM 1463 O O . VAL A 1 187 ? 4.657 8.723 35.338 1.00 72.88 187 VAL A O 1
ATOM 1466 N N . ALA A 1 188 ? 6.628 8.142 34.454 1.00 62.19 188 ALA A N 1
ATOM 1467 C CA . ALA A 1 188 ? 6.325 6.714 34.380 1.00 62.19 188 ALA A CA 1
ATOM 1468 C C . ALA A 1 188 ? 6.535 5.965 35.712 1.00 62.19 188 ALA A C 1
ATOM 1470 O O . ALA A 1 188 ? 6.054 4.837 35.834 1.00 62.19 188 ALA A O 1
ATOM 1471 N N . CYS A 1 189 ? 7.253 6.568 36.664 1.00 57.12 189 CYS A N 1
ATOM 1472 C CA . CYS A 1 189 ? 7.513 6.042 38.007 1.00 57.12 189 CYS A CA 1
ATOM 1473 C C . CYS A 1 189 ? 6.456 6.525 39.009 1.00 57.12 189 CYS A C 1
ATOM 1475 O O . CYS A 1 189 ? 6.094 5.714 39.891 1.00 57.12 189 CYS A O 1
#

Solvent-accessible surface area (backbone atoms only — not comparable to full-atom values): 11062 Å² total; per-residue (Å²): 124,55,78,51,64,90,46,94,74,16,34,39,39,40,40,75,55,89,86,62,80,89,48,92,67,49,74,45,48,32,38,41,33,41,36,59,23,70,67,47,42,72,72,33,70,50,62,90,87,57,65,49,52,29,36,36,40,25,29,74,88,65,52,74,46,78,40,53,73,72,39,66,71,56,39,52,54,52,50,50,51,53,51,48,20,52,50,53,49,55,52,48,53,51,51,49,51,55,52,50,46,49,51,50,44,59,53,45,54,77,41,36,91,80,64,87,44,74,70,89,50,57,72,79,70,49,76,73,80,84,84,78,92,59,97,75,69,63,76,68,76,74,46,75,84,59,75,96,64,93,64,76,56,46,51,66,56,28,38,55,45,5,49,56,46,30,60,77,66,70,51,79,86,68,49,73,68,52,18,38,51,39,14,50,53,62,44,57,103

pLDDT: mean 77.12, std 18.09, range [30.11, 97.31]

Nearest PDB structures (foldseek):
  6qj1-assembly1_A  TM=4.159E-01  e=3.320E+00  Thermochaetoides thermophila
  6qj0-assembly1_A  TM=3.677E-01  e=4.467E+00  Thermochaetoides thermophila
  6yvv-assembly1_A  TM=3.366E-01  e=4.210E+00  Saccharomyces cerevisiae S288C

Secondary structure (DSSP, 8-state):
-EEEEEETTEEEEEEE-TTPPPPTTEEEEEEEEEE--HHHHHHTTPPTT--EEEEEEEETTS-EEEEETT-HHHHHHHHHHHHHHHHHHHHHHHHHHHHHHHHHHHHHHT-GGGTTS---SGGGT---------TT---SSS-TTSSS--SPPPHHHHHHHHHHHHHHTT-SS--HHHHHHHHHHHHH-